Protein AF-A0A0K3BKB0-F1 (afdb_monomer)

Sequence (177 aa):
MYHEEGRQPWVYYGPMVRAIRQALVDPAPRDVLQAAVDKVTDPAKRANFAELCEGAMRFIGRSNYTLVPVKAATWLNSEAAFNVAPHLGLRPRTGSGAPLAVVLYMKSPVLRQEAANIPLYMMRQVMPDLLLDGKAAILDVRRGDLRLLSSHRTQKRLEADVAGVVAHWTAIWRAIA

Solvent-accessible surface area (backbone atoms only — not comparable to full-atom values): 10005 Å² total; per-residue (Å²): 138,88,76,57,88,89,61,61,78,80,56,76,55,49,62,56,56,52,23,54,60,49,23,69,76,42,98,55,33,65,61,46,32,46,56,52,27,69,73,41,82,53,66,72,61,24,54,55,39,47,47,34,39,54,8,41,49,54,29,57,79,70,52,61,56,38,82,44,88,53,41,60,35,73,42,74,61,100,86,52,76,44,83,45,67,45,75,40,17,37,31,47,73,67,77,90,58,65,30,32,39,24,34,77,42,78,67,88,72,81,86,48,68,75,70,48,35,42,61,27,50,55,43,50,78,41,22,76,63,26,33,71,78,39,40,36,31,35,30,36,29,54,73,33,43,80,44,63,60,64,86,87,60,54,68,72,56,53,52,50,55,40,50,53,53,50,53,53,51,51,50,54,51,67,74,76,108

pLDDT: mean 91.33, std 12.76, range [30.53, 98.56]

Structure (mmCIF, N/CA/C/O backbone):
data_AF-A0A0K3BKB0-F1
#
_entry.id   AF-A0A0K3BKB0-F1
#
loop_
_atom_site.group_PDB
_atom_site.id
_atom_site.type_symbol
_atom_site.label_atom_id
_atom_site.label_alt_id
_atom_site.label_comp_id
_atom_site.label_asym_id
_atom_site.label_entity_id
_atom_site.label_seq_id
_atom_site.pdbx_PDB_ins_code
_atom_site.Cartn_x
_atom_site.Cartn_y
_atom_site.Cartn_z
_atom_site.occupancy
_atom_site.B_iso_or_equiv
_atom_site.auth_seq_id
_atom_site.auth_comp_id
_atom_site.auth_asym_id
_atom_site.auth_atom_id
_atom_site.pdbx_PDB_model_num
ATOM 1 N N . MET A 1 1 ? 19.335 -0.270 14.722 1.00 43.06 1 MET A N 1
ATOM 2 C CA . MET A 1 1 ? 17.908 -0.627 14.527 1.00 43.06 1 MET A CA 1
ATOM 3 C C . MET A 1 1 ? 17.694 -1.815 13.570 1.00 43.06 1 MET A C 1
ATOM 5 O O . MET A 1 1 ? 16.684 -2.481 13.723 1.00 43.06 1 MET A O 1
ATOM 9 N N . TYR A 1 2 ? 18.612 -2.124 12.633 1.00 41.19 2 TYR A N 1
ATOM 10 C CA . TYR A 1 2 ? 18.526 -3.301 11.734 1.00 41.19 2 TYR A CA 1
ATOM 11 C C . TYR A 1 2 ? 19.466 -4.472 12.097 1.00 41.19 2 TYR A C 1
ATOM 13 O O . TYR A 1 2 ? 19.593 -5.406 11.317 1.00 41.19 2 TYR A O 1
ATOM 21 N N . HIS A 1 3 ? 20.129 -4.425 13.256 1.00 36.94 3 HIS A N 1
ATOM 22 C CA . HIS A 1 3 ? 21.211 -5.356 13.614 1.00 36.94 3 HIS A CA 1
ATOM 23 C C . HIS A 1 3 ? 20.903 -6.228 14.843 1.00 36.94 3 HIS A C 1
ATOM 25 O O . HIS A 1 3 ? 21.824 -6.748 15.455 1.00 36.94 3 HIS A O 1
ATOM 31 N N . GLU A 1 4 ? 19.634 -6.390 15.232 1.00 42.28 4 GLU A N 1
ATOM 32 C CA . GLU A 1 4 ? 19.292 -7.406 16.238 1.00 42.28 4 GLU A CA 1
ATOM 33 C C . GLU A 1 4 ? 19.282 -8.788 15.571 1.00 42.28 4 GLU A C 1
ATOM 35 O O . GLU A 1 4 ? 18.41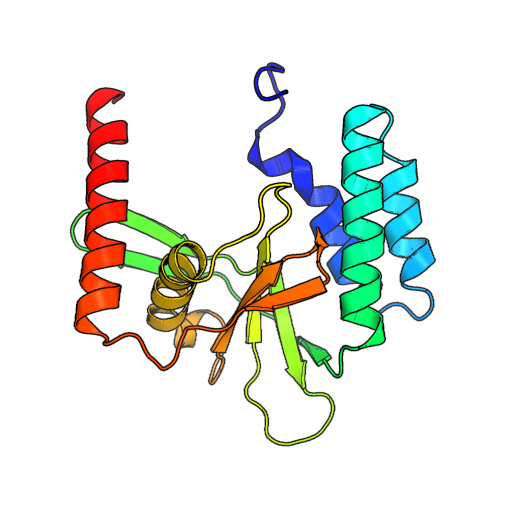7 -9.072 14.734 1.00 42.28 4 GLU A O 1
ATOM 40 N N . GLU A 1 5 ? 20.252 -9.633 15.930 1.00 30.53 5 GLU A N 1
ATOM 41 C CA . GLU A 1 5 ? 20.299 -11.044 15.539 1.00 30.53 5 GLU A CA 1
ATOM 42 C C . GLU A 1 5 ? 18.956 -11.724 15.856 1.00 30.53 5 GLU A C 1
ATOM 44 O O . GLU A 1 5 ? 18.453 -11.679 16.976 1.00 30.53 5 GLU A O 1
ATOM 49 N N . GLY A 1 6 ? 18.332 -12.312 14.833 1.00 43.72 6 GLY A N 1
ATOM 50 C CA . GLY A 1 6 ? 17.068 -13.049 14.947 1.00 43.72 6 GLY A CA 1
ATOM 51 C C . GLY A 1 6 ? 15.801 -12.279 14.555 1.00 43.72 6 GLY A C 1
ATOM 52 O O . GLY A 1 6 ? 14.764 -12.906 14.324 1.00 43.72 6 GLY A O 1
ATOM 53 N N . ARG A 1 7 ? 15.844 -10.948 14.388 1.00 48.12 7 ARG A N 1
ATOM 54 C CA . ARG A 1 7 ? 14.685 -10.180 13.901 1.00 48.12 7 ARG A CA 1
ATOM 55 C C . ARG A 1 7 ? 14.809 -9.900 12.412 1.00 48.12 7 ARG A C 1
ATOM 57 O O . ARG A 1 7 ? 15.464 -8.957 11.984 1.00 48.12 7 ARG A O 1
ATOM 64 N N . GLN A 1 8 ? 14.124 -10.711 11.612 1.00 46.84 8 GLN A N 1
ATOM 65 C CA . GLN A 1 8 ? 14.042 -10.494 10.173 1.00 46.84 8 GLN A CA 1
ATOM 66 C C . GLN A 1 8 ? 13.513 -9.069 9.876 1.00 46.84 8 GLN A C 1
ATOM 68 O O . GLN A 1 8 ? 12.408 -8.733 10.319 1.00 46.84 8 GLN A O 1
ATOM 73 N N . PRO A 1 9 ? 14.262 -8.208 9.150 1.00 46.38 9 PRO A N 1
ATOM 74 C CA . PRO A 1 9 ? 13.924 -6.790 8.959 1.00 46.38 9 PRO A CA 1
ATOM 75 C C . PRO A 1 9 ? 12.512 -6.534 8.409 1.00 46.38 9 PRO A C 1
ATOM 77 O O . PRO A 1 9 ? 11.893 -5.513 8.711 1.00 46.38 9 PRO A O 1
ATOM 80 N N . TRP A 1 10 ? 11.966 -7.483 7.643 1.00 53.78 10 TRP A N 1
ATOM 81 C CA . TRP A 1 10 ? 10.615 -7.418 7.083 1.00 53.78 10 TRP A CA 1
ATOM 82 C C . TRP A 1 10 ? 9.493 -7.606 8.116 1.00 53.78 10 TRP A C 1
ATOM 84 O O . TRP A 1 10 ? 8.351 -7.230 7.860 1.00 53.78 10 TRP A O 1
ATOM 94 N N . VAL A 1 11 ? 9.794 -8.113 9.315 1.00 66.25 11 VAL A N 1
ATOM 95 C CA . VAL A 1 11 ? 8.813 -8.316 10.397 1.00 66.25 11 VAL A CA 1
ATOM 96 C C . VAL A 1 11 ? 8.502 -7.011 11.136 1.00 66.25 11 VAL A C 1
ATOM 98 O O . VAL A 1 11 ? 7.471 -6.916 11.808 1.00 66.25 11 VAL A O 1
ATOM 101 N N . TYR A 1 12 ? 9.343 -5.975 10.996 1.00 80.94 12 TYR A N 1
ATOM 102 C CA . TYR A 1 12 ? 9.246 -4.741 11.784 1.00 80.94 12 TYR A CA 1
ATOM 103 C C . TYR A 1 12 ? 7.840 -4.124 11.758 1.00 80.94 12 TYR A C 1
ATOM 105 O O . TYR A 1 12 ? 7.299 -3.803 12.822 1.00 80.94 12 TYR A O 1
ATOM 113 N N . TYR A 1 13 ? 7.241 -4.025 10.565 1.00 89.31 13 TYR A N 1
ATOM 114 C CA . TYR A 1 13 ? 5.932 -3.406 10.346 1.00 89.31 13 TYR A CA 1
ATOM 115 C C . TYR A 1 13 ? 4.754 -4.390 10.316 1.00 89.31 13 TYR A C 1
ATOM 117 O O . TYR A 1 13 ? 3.606 -3.951 10.285 1.00 89.31 13 TYR A O 1
ATOM 125 N N . GLY A 1 14 ? 4.997 -5.704 10.364 1.00 92.00 14 GLY A N 1
ATOM 126 C CA . GLY A 1 14 ? 3.945 -6.725 10.260 1.00 92.00 14 GLY A CA 1
ATOM 127 C C . GLY A 1 14 ? 2.754 -6.515 11.214 1.00 92.00 14 GLY A C 1
ATOM 128 O O . GLY A 1 14 ? 1.609 -6.607 10.766 1.00 92.00 14 GLY A O 1
ATOM 129 N N . PRO A 1 15 ? 2.970 -6.179 12.503 1.00 93.81 15 PRO A N 1
ATOM 130 C CA . PRO A 1 15 ? 1.874 -5.863 13.418 1.00 93.81 15 PRO A CA 1
ATOM 131 C C . PRO A 1 15 ? 1.034 -4.650 12.989 1.00 93.81 15 PRO A C 1
ATOM 133 O O . PRO A 1 15 ? -0.189 -4.718 13.059 1.00 93.81 15 PRO A O 1
ATOM 136 N N . MET A 1 16 ? 1.663 -3.580 12.490 1.00 95.88 16 MET A N 1
ATOM 137 C CA . MET A 1 16 ? 0.952 -2.382 12.026 1.00 95.88 16 MET A CA 1
ATOM 138 C C . MET A 1 16 ? 0.168 -2.650 10.734 1.00 95.88 16 MET A C 1
ATOM 140 O O . MET A 1 16 ? -0.971 -2.216 10.610 1.00 95.88 16 MET A O 1
ATOM 144 N N . VAL A 1 17 ? 0.716 -3.442 9.803 1.00 96.50 17 VAL A N 1
ATOM 145 C CA . VAL A 1 17 ? -0.018 -3.892 8.603 1.00 96.50 17 VAL A CA 1
ATOM 146 C C . VAL A 1 17 ? -1.316 -4.603 8.993 1.00 96.50 17 VAL A C 1
ATOM 148 O O . VAL A 1 17 ? -2.375 -4.309 8.437 1.00 96.50 17 VAL A O 1
ATOM 151 N N . ARG A 1 18 ? -1.249 -5.531 9.957 1.00 96.75 18 ARG A N 1
ATOM 152 C CA . ARG A 1 18 ? -2.433 -6.250 10.452 1.00 96.75 18 ARG A CA 1
ATOM 153 C C . ARG A 1 18 ? -3.427 -5.310 11.129 1.00 96.75 18 ARG A C 1
ATOM 155 O O . ARG A 1 18 ? -4.620 -5.427 10.870 1.00 96.75 18 ARG A O 1
ATOM 162 N N . ALA A 1 19 ? -2.940 -4.371 11.937 1.00 97.88 19 ALA A N 1
ATOM 163 C CA . ALA A 1 19 ? -3.781 -3.388 12.612 1.00 97.88 19 ALA A CA 1
ATOM 164 C C . ALA A 1 19 ? -4.531 -2.492 11.615 1.00 97.88 19 ALA A C 1
ATOM 166 O O . ALA A 1 19 ? -5.735 -2.324 11.746 1.00 97.88 19 ALA A O 1
ATOM 167 N N . ILE A 1 20 ? -3.861 -2.001 10.568 1.00 98.19 20 ILE A N 1
ATOM 168 C CA . ILE A 1 20 ? -4.493 -1.196 9.508 1.00 98.19 20 ILE A CA 1
ATOM 169 C C . ILE A 1 20 ? -5.561 -2.002 8.762 1.00 98.19 20 ILE A C 1
ATOM 171 O O . ILE A 1 20 ? -6.643 -1.484 8.491 1.00 98.19 20 ILE A O 1
ATOM 175 N N . ARG A 1 21 ? -5.288 -3.277 8.451 1.00 97.88 21 ARG A N 1
ATOM 176 C CA . ARG A 1 21 ? -6.280 -4.167 7.826 1.00 97.88 21 ARG A CA 1
ATOM 177 C C . ARG A 1 21 ? -7.519 -4.339 8.698 1.00 97.88 21 ARG A C 1
ATOM 179 O O . ARG A 1 21 ? -8.621 -4.221 8.182 1.00 97.88 21 ARG A O 1
ATOM 186 N N . GLN A 1 22 ? -7.338 -4.593 9.991 1.00 97.81 22 GLN A N 1
ATOM 187 C CA . GLN A 1 22 ? -8.457 -4.729 10.920 1.00 97.81 22 GLN A CA 1
ATOM 188 C C . GLN A 1 22 ? -9.219 -3.405 11.062 1.00 97.81 22 GLN A C 1
ATOM 190 O O . GLN A 1 22 ? -10.434 -3.383 10.924 1.00 97.81 22 GLN A O 1
ATOM 195 N N . ALA A 1 23 ? -8.512 -2.288 11.245 1.00 97.69 23 ALA A N 1
ATOM 196 C CA . ALA A 1 23 ? -9.120 -0.976 11.440 1.00 97.69 23 ALA A CA 1
ATOM 197 C C . ALA A 1 23 ? -10.012 -0.549 10.261 1.00 97.69 23 ALA A C 1
ATOM 199 O O . ALA A 1 23 ? -11.028 0.099 10.463 1.00 97.69 23 ALA A O 1
ATOM 200 N N . LEU A 1 24 ? -9.694 -0.945 9.024 1.00 96.69 24 LEU A N 1
ATOM 201 C CA . LEU A 1 24 ? -10.515 -0.617 7.847 1.00 96.69 24 LEU A CA 1
ATOM 202 C C . LEU A 1 24 ? -11.926 -1.232 7.850 1.00 96.69 24 LEU A C 1
ATOM 204 O O . LEU A 1 24 ? -12.770 -0.801 7.058 1.00 96.69 24 LEU A O 1
ATOM 208 N N . VAL A 1 25 ? -12.176 -2.242 8.684 1.00 95.75 25 VAL A N 1
ATOM 209 C CA . VAL A 1 25 ? -13.476 -2.930 8.796 1.00 95.75 25 VAL A CA 1
ATOM 210 C C . VAL A 1 25 ? -14.074 -2.853 10.199 1.00 95.75 25 VAL A C 1
ATOM 212 O O . VAL A 1 25 ? -15.174 -3.352 10.414 1.00 95.75 25 VAL A O 1
ATOM 215 N N . ASP A 1 26 ? -13.370 -2.230 11.140 1.00 96.88 26 ASP A N 1
ATOM 216 C CA . ASP A 1 26 ? -13.779 -2.131 12.536 1.00 96.88 26 ASP A CA 1
ATOM 217 C C . ASP A 1 26 ? -14.605 -0.852 12.779 1.00 96.88 26 ASP A C 1
ATOM 219 O O . ASP A 1 26 ? -14.254 0.200 12.235 1.00 96.88 26 ASP A O 1
ATOM 223 N N . PRO A 1 27 ? -15.686 -0.891 13.584 1.00 95.81 27 PRO A N 1
ATOM 224 C CA . PRO A 1 27 ? -16.427 0.314 13.964 1.00 95.81 27 PRO A CA 1
ATOM 225 C C . PRO A 1 27 ? -15.612 1.283 14.839 1.00 95.81 27 PRO A C 1
ATOM 227 O O . PRO A 1 27 ? -15.923 2.474 14.862 1.00 95.81 27 PRO A O 1
ATOM 230 N N . ALA A 1 28 ? -14.565 0.807 15.524 1.00 97.38 28 ALA A N 1
ATOM 231 C CA . ALA A 1 28 ? -13.675 1.599 16.371 1.00 97.38 28 ALA A CA 1
ATOM 232 C C . ALA A 1 28 ? -12.214 1.527 15.864 1.00 97.38 28 ALA A C 1
ATOM 234 O O . ALA A 1 28 ? -11.319 1.019 16.547 1.00 97.38 28 ALA A O 1
ATOM 235 N N . PRO A 1 29 ? -11.915 2.066 14.662 1.00 97.62 29 PRO A N 1
ATOM 236 C CA . PRO A 1 29 ? -10.612 1.899 14.005 1.00 97.62 29 PRO A CA 1
ATOM 237 C C . PRO A 1 29 ? -9.433 2.435 14.825 1.00 97.62 29 PRO A C 1
ATOM 239 O O . PRO A 1 29 ? -8.329 1.891 14.760 1.00 97.62 29 PRO A O 1
ATOM 242 N N . ARG A 1 30 ? -9.661 3.500 15.604 1.00 98.12 30 ARG A N 1
ATOM 243 C CA . ARG A 1 30 ? -8.632 4.110 16.452 1.00 98.12 30 ARG A CA 1
ATOM 244 C C . ARG A 1 30 ? -8.182 3.155 17.555 1.00 98.12 30 ARG A C 1
ATOM 246 O O . ARG A 1 30 ? -6.980 3.036 17.767 1.00 98.12 30 ARG A O 1
ATOM 253 N N . ASP A 1 31 ? -9.106 2.437 18.183 1.00 98.38 31 ASP A N 1
ATOM 254 C CA . ASP A 1 31 ? -8.801 1.517 19.284 1.00 98.38 31 ASP A CA 1
ATOM 255 C C . ASP A 1 31 ? -7.980 0.324 18.787 1.00 98.38 31 ASP A C 1
ATOM 257 O O . ASP A 1 31 ? -6.991 -0.069 19.408 1.00 98.38 31 ASP A O 1
ATOM 261 N N . VAL A 1 32 ? -8.313 -0.193 17.599 1.00 98.44 32 VAL A N 1
ATOM 262 C CA . VAL A 1 32 ? -7.545 -1.252 16.926 1.00 98.44 32 VAL A CA 1
ATOM 263 C C . VAL A 1 32 ? -6.100 -0.822 16.665 1.00 98.44 32 VAL A C 1
ATOM 265 O O . VAL A 1 32 ? -5.161 -1.581 16.931 1.00 98.44 32 VAL A O 1
ATOM 268 N N . LEU A 1 33 ? -5.906 0.383 16.122 1.00 98.25 33 LEU A N 1
ATOM 269 C CA . LEU A 1 33 ? -4.57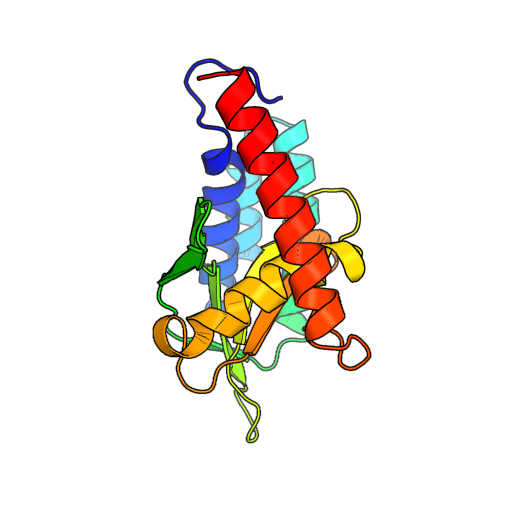2 0.906 15.828 1.00 98.25 33 LEU A CA 1
ATOM 270 C C . LEU A 1 33 ? -3.797 1.200 17.116 1.00 98.25 33 LEU A C 1
ATOM 272 O O . LEU A 1 33 ? -2.625 0.829 17.211 1.00 98.25 33 LEU A O 1
ATOM 276 N N . GLN A 1 34 ? -4.446 1.793 18.120 1.00 98.12 34 GLN A N 1
ATOM 277 C CA . GLN A 1 34 ? -3.832 2.105 19.409 1.00 98.12 34 GLN A CA 1
ATOM 278 C C . GLN A 1 34 ? -3.382 0.835 20.138 1.00 98.12 34 GLN A C 1
ATOM 280 O O . GLN A 1 34 ? -2.239 0.760 20.584 1.00 98.12 34 GLN A O 1
ATOM 285 N N . ALA A 1 35 ? -4.188 -0.228 20.122 1.00 97.69 35 ALA A N 1
ATOM 286 C CA . ALA A 1 35 ? -3.802 -1.519 20.688 1.00 97.69 35 ALA A CA 1
ATOM 287 C C . ALA A 1 35 ? -2.532 -2.106 20.038 1.00 97.69 35 ALA A C 1
ATOM 289 O O . ALA A 1 35 ? -1.791 -2.861 20.674 1.00 97.69 35 ALA A O 1
ATOM 290 N N . ALA A 1 36 ? -2.249 -1.783 18.771 1.00 96.31 36 ALA A N 1
ATOM 291 C CA . ALA A 1 36 ? -1.001 -2.174 18.119 1.00 96.31 36 ALA A CA 1
ATOM 292 C C . ALA A 1 36 ? 0.198 -1.323 18.566 1.00 96.31 36 ALA A C 1
ATOM 294 O O . ALA A 1 36 ? 1.312 -1.846 18.608 1.00 96.31 36 ALA A O 1
ATOM 295 N N . VAL A 1 37 ? -0.017 -0.048 18.908 1.00 97.00 37 VAL A N 1
ATOM 296 C CA . VAL A 1 37 ? 0.994 0.850 19.494 1.00 97.00 37 VAL A CA 1
ATOM 297 C C . VAL A 1 37 ? 1.342 0.404 20.917 1.00 97.00 37 VAL A C 1
ATOM 299 O O . VAL A 1 37 ? 2.520 0.274 21.252 1.00 97.00 37 VAL A O 1
ATOM 302 N N . ASP A 1 38 ? 0.334 0.099 21.733 1.00 96.69 38 ASP A N 1
ATOM 303 C CA . ASP A 1 38 ? 0.503 -0.215 23.158 1.00 96.69 38 ASP A CA 1
ATOM 304 C C . ASP A 1 38 ? 1.313 -1.502 23.377 1.00 96.69 38 ASP A C 1
ATOM 306 O O . ASP A 1 38 ? 2.146 -1.579 24.283 1.00 96.69 38 ASP A O 1
ATOM 310 N N . LYS A 1 39 ? 1.158 -2.478 22.471 1.00 94.62 39 LYS A N 1
ATOM 311 C CA . LYS A 1 39 ? 1.922 -3.740 22.446 1.00 94.62 39 LYS A CA 1
ATOM 312 C C . LYS A 1 39 ? 3.415 -3.567 22.148 1.00 94.62 39 LYS A C 1
ATOM 314 O O . LYS A 1 39 ? 4.179 -4.518 22.312 1.00 94.62 39 LYS A O 1
ATOM 319 N N . VAL A 1 40 ? 3.853 -2.402 21.669 1.00 93.44 40 VAL A N 1
ATOM 320 C CA . VAL A 1 40 ? 5.269 -2.138 21.392 1.00 93.44 40 VAL A CA 1
ATOM 321 C C . VAL A 1 40 ? 5.952 -1.661 22.666 1.00 93.44 40 VAL A C 1
ATOM 323 O O . VAL A 1 40 ? 5.623 -0.594 23.160 1.00 93.44 40 VAL A O 1
ATOM 326 N N . THR A 1 41 ? 6.926 -2.413 23.176 1.00 92.19 41 THR A N 1
ATOM 327 C CA . THR A 1 41 ? 7.676 -2.053 24.392 1.00 92.19 41 THR A CA 1
ATOM 328 C C . THR A 1 41 ? 8.822 -1.074 24.133 1.00 92.19 41 THR A C 1
ATOM 330 O O . THR A 1 41 ? 9.087 -0.216 24.969 1.00 92.19 41 THR A O 1
ATOM 333 N N . ASP A 1 42 ? 9.476 -1.170 22.972 1.00 91.88 42 ASP A N 1
ATOM 334 C CA . ASP A 1 42 ? 10.554 -0.264 22.563 1.00 91.88 42 ASP A CA 1
ATOM 335 C C . ASP A 1 42 ? 10.013 1.169 22.348 1.00 91.88 42 ASP A C 1
ATOM 337 O O . ASP A 1 42 ? 9.139 1.362 21.492 1.00 91.88 42 ASP A O 1
ATOM 341 N N . PRO A 1 43 ? 10.523 2.188 23.070 1.00 92.25 43 PRO A N 1
ATOM 342 C CA . PRO A 1 43 ? 10.014 3.557 22.976 1.00 92.25 43 PRO A CA 1
ATOM 343 C C . PRO A 1 43 ? 10.143 4.185 21.582 1.00 92.25 43 PRO A C 1
ATOM 345 O O . PRO A 1 43 ? 9.216 4.849 21.114 1.00 92.25 43 PRO A O 1
ATOM 348 N N . ALA A 1 44 ? 11.260 3.956 20.887 1.00 89.94 44 ALA A N 1
ATOM 349 C CA . ALA A 1 44 ? 11.498 4.521 19.562 1.00 89.94 44 ALA A CA 1
ATOM 350 C C . ALA A 1 44 ? 10.565 3.889 18.520 1.00 89.94 44 ALA A C 1
ATOM 352 O O . ALA A 1 44 ? 9.988 4.577 17.673 1.00 89.94 44 ALA A O 1
ATOM 353 N N . LYS A 1 45 ? 10.358 2.573 18.585 1.00 90.81 45 LYS A N 1
ATOM 354 C CA . LYS A 1 45 ? 9.397 1.864 17.738 1.00 90.81 45 LYS A CA 1
ATOM 355 C C . LYS A 1 45 ? 7.961 2.266 18.067 1.00 90.81 45 LYS A C 1
ATOM 357 O O . LYS A 1 45 ? 7.166 2.427 17.141 1.00 90.81 45 LYS A O 1
ATOM 362 N N . ARG A 1 46 ? 7.632 2.466 19.346 1.00 94.94 46 ARG A N 1
ATOM 363 C CA . ARG A 1 46 ? 6.306 2.920 19.782 1.00 94.94 46 ARG A CA 1
ATOM 364 C C . ARG A 1 46 ? 5.986 4.297 19.203 1.00 94.94 46 ARG A C 1
ATOM 366 O O . ARG A 1 46 ? 4.924 4.454 18.610 1.00 94.94 46 ARG A O 1
ATOM 373 N N . ALA A 1 47 ? 6.922 5.247 19.274 1.00 94.56 47 ALA A N 1
ATOM 374 C CA . ALA A 1 47 ? 6.768 6.567 18.654 1.00 94.56 47 ALA A CA 1
ATOM 375 C C . ALA A 1 47 ? 6.520 6.464 17.136 1.00 94.56 47 ALA A C 1
ATOM 377 O O . ALA A 1 47 ? 5.591 7.070 16.606 1.00 94.56 47 ALA A O 1
ATOM 378 N N . ASN A 1 48 ? 7.275 5.603 16.443 1.00 94.44 48 ASN A N 1
ATOM 379 C CA . ASN A 1 48 ? 7.051 5.334 15.021 1.00 94.44 48 ASN A CA 1
ATOM 380 C C . ASN A 1 48 ? 5.657 4.754 14.730 1.00 94.44 48 ASN A C 1
ATOM 382 O O . ASN A 1 48 ? 5.033 5.115 13.735 1.00 94.44 48 ASN A O 1
ATOM 386 N N . PHE A 1 49 ? 5.167 3.844 15.572 1.00 96.62 49 PHE A N 1
ATOM 387 C CA . PHE A 1 49 ? 3.838 3.252 15.429 1.00 96.62 49 PHE A CA 1
ATOM 388 C C . PHE A 1 49 ? 2.722 4.263 15.717 1.00 96.62 49 PHE A C 1
ATOM 390 O O . PHE A 1 49 ? 1.707 4.238 15.025 1.00 96.62 49 PHE A O 1
ATOM 397 N N . ALA A 1 50 ? 2.917 5.178 16.668 1.00 97.44 50 ALA A N 1
ATOM 398 C CA . ALA A 1 50 ? 1.971 6.255 16.953 1.00 97.44 50 ALA A CA 1
ATOM 399 C C . ALA A 1 50 ? 1.808 7.205 15.752 1.00 97.44 50 ALA A C 1
ATOM 401 O O . ALA A 1 50 ? 0.686 7.516 15.358 1.00 97.44 50 ALA A O 1
ATOM 402 N N . GLU A 1 51 ? 2.902 7.588 15.085 1.00 97.69 51 GLU A N 1
ATOM 403 C CA . GLU A 1 51 ? 2.820 8.387 13.851 1.00 97.69 51 GLU A CA 1
ATOM 404 C C . GLU A 1 51 ? 2.064 7.665 12.725 1.00 97.69 51 GLU A C 1
ATOM 406 O O . GLU A 1 51 ? 1.297 8.279 11.978 1.00 97.69 51 GLU A O 1
ATOM 411 N N . LEU A 1 52 ? 2.276 6.351 12.595 1.00 98.00 52 LEU A N 1
ATOM 412 C CA . LEU A 1 52 ? 1.556 5.523 11.626 1.00 98.00 52 LEU A CA 1
ATOM 413 C C . LEU A 1 52 ? 0.067 5.420 11.962 1.00 98.00 52 LEU A C 1
ATOM 415 O O . LEU A 1 52 ? -0.744 5.450 11.041 1.00 98.00 52 LEU A O 1
ATOM 419 N N . CYS A 1 53 ? -0.290 5.341 13.247 1.00 98.12 53 CYS A N 1
ATOM 420 C CA . CYS A 1 53 ? -1.675 5.359 13.714 1.00 98.12 53 CYS A CA 1
ATOM 421 C C . CYS A 1 53 ? -2.387 6.642 13.261 1.00 98.12 53 CYS A C 1
ATOM 423 O O . CYS A 1 53 ? -3.409 6.568 12.579 1.00 98.12 53 CYS A O 1
ATOM 425 N N . GLU A 1 54 ? -1.809 7.815 13.535 1.00 98.31 54 GLU A N 1
ATOM 426 C CA . GLU A 1 54 ? -2.424 9.093 13.150 1.00 98.31 54 GLU A CA 1
ATOM 427 C C . GLU A 1 54 ? -2.564 9.243 11.632 1.00 98.31 54 GLU A C 1
ATOM 429 O O . GLU A 1 54 ? -3.599 9.682 11.122 1.00 98.31 54 GLU A O 1
ATOM 434 N N . GLY A 1 55 ? -1.540 8.843 10.880 1.00 98.25 55 GLY A N 1
ATOM 435 C CA . GLY A 1 55 ? -1.601 8.863 9.425 1.00 98.25 55 GLY A CA 1
ATOM 436 C C . GLY A 1 55 ? -2.626 7.877 8.842 1.00 98.25 55 GLY A C 1
ATOM 437 O O . GLY A 1 55 ? -3.386 8.240 7.939 1.00 98.25 55 GLY A O 1
ATOM 438 N N . ALA A 1 56 ? -2.723 6.666 9.399 1.00 98.31 56 ALA A N 1
ATOM 439 C CA . ALA A 1 56 ? -3.740 5.688 9.021 1.00 98.31 56 ALA A CA 1
ATOM 440 C C . ALA A 1 56 ? -5.153 6.199 9.336 1.00 98.31 56 ALA A C 1
ATOM 442 O O . ALA A 1 56 ? -6.030 6.110 8.479 1.00 98.31 56 ALA A O 1
ATOM 443 N N . MET A 1 57 ? -5.366 6.813 10.504 1.00 98.38 57 MET A N 1
ATOM 444 C CA . MET A 1 57 ? -6.646 7.425 10.875 1.00 98.38 57 MET A CA 1
ATOM 445 C C . MET A 1 57 ? -7.046 8.554 9.923 1.00 98.38 57 MET A C 1
ATOM 447 O O . MET A 1 57 ? -8.208 8.629 9.522 1.00 98.38 57 MET A O 1
ATOM 451 N N . ARG A 1 58 ? -6.093 9.389 9.482 1.00 98.19 58 ARG A N 1
ATOM 452 C CA . ARG A 1 58 ? -6.349 10.402 8.442 1.00 98.19 58 ARG A CA 1
ATOM 453 C C . ARG A 1 58 ? -6.812 9.790 7.125 1.00 98.19 58 ARG A C 1
ATOM 455 O O . ARG A 1 58 ? -7.631 10.396 6.436 1.00 98.19 58 ARG A O 1
ATOM 462 N N . PHE A 1 59 ? -6.253 8.649 6.729 1.00 97.88 59 PHE A N 1
ATOM 463 C CA . PHE A 1 59 ? -6.701 7.941 5.533 1.00 97.88 59 PHE A CA 1
ATOM 464 C C . PHE A 1 59 ? -8.097 7.348 5.743 1.00 97.88 59 PHE A C 1
ATOM 466 O O . PHE A 1 59 ? -8.991 7.634 4.954 1.00 97.88 59 PHE A O 1
ATOM 473 N N . ILE A 1 60 ? -8.303 6.591 6.826 1.00 97.00 60 ILE A N 1
ATOM 474 C CA . ILE A 1 60 ? -9.571 5.916 7.139 1.00 97.00 60 ILE A CA 1
ATOM 475 C C . ILE A 1 60 ? -10.723 6.923 7.218 1.00 97.00 60 ILE A C 1
ATOM 477 O O . ILE A 1 60 ? -11.730 6.730 6.546 1.00 97.00 60 ILE A O 1
ATOM 481 N N . GLY A 1 61 ? -10.553 8.032 7.944 1.00 95.94 61 GLY A N 1
ATOM 482 C CA . GLY A 1 61 ? -11.604 9.040 8.123 1.00 95.94 61 GLY A CA 1
ATOM 483 C C . GLY A 1 61 ? -12.024 9.772 6.842 1.00 95.94 61 GLY A C 1
ATOM 484 O O . GLY A 1 61 ? -13.091 10.374 6.807 1.00 95.94 61 GLY A O 1
ATOM 485 N N . ARG A 1 62 ? -11.209 9.717 5.780 1.00 94.56 62 ARG A N 1
ATOM 486 C CA . ARG A 1 62 ? -11.514 10.298 4.458 1.00 94.56 62 ARG A CA 1
ATOM 487 C C . ARG A 1 62 ? -11.799 9.235 3.394 1.00 94.56 62 ARG A C 1
ATOM 489 O O . ARG A 1 62 ? -12.099 9.569 2.250 1.00 94.56 62 ARG A O 1
ATOM 496 N N . SER A 1 63 ? -11.643 7.960 3.736 1.00 91.38 63 SER A N 1
ATOM 497 C CA . SER A 1 63 ? -11.699 6.854 2.790 1.00 91.38 63 SER A CA 1
ATOM 498 C C . SER A 1 63 ? -13.143 6.475 2.492 1.00 91.38 63 SER A C 1
ATOM 500 O O . SER A 1 63 ? -13.917 6.163 3.391 1.00 91.38 63 SER A O 1
ATOM 502 N N . ASN A 1 64 ? -13.479 6.403 1.206 1.00 91.81 64 ASN A N 1
ATOM 503 C CA . ASN A 1 64 ? -14.728 5.811 0.732 1.00 91.81 64 ASN A CA 1
ATOM 504 C C . ASN A 1 64 ? -14.515 4.374 0.225 1.00 91.81 64 ASN A C 1
ATOM 506 O O . ASN A 1 64 ? -15.192 3.932 -0.697 1.00 91.81 64 ASN A O 1
ATOM 510 N N . TYR A 1 65 ? -13.533 3.647 0.763 1.00 95.31 65 TYR A N 1
ATOM 511 C CA . TYR A 1 65 ? -13.194 2.300 0.302 1.00 95.31 65 TYR A CA 1
ATOM 512 C C . TYR A 1 65 ? -13.656 1.209 1.280 1.00 95.31 65 TYR A C 1
ATOM 514 O O . TYR A 1 65 ? -13.747 1.427 2.492 1.00 95.31 65 TYR A O 1
ATOM 522 N N . THR A 1 66 ? -13.921 0.018 0.749 1.00 95.19 66 THR A N 1
ATOM 523 C CA . THR A 1 66 ? -14.035 -1.253 1.479 1.00 95.19 66 THR A CA 1
ATOM 524 C C . THR A 1 66 ? -12.867 -2.160 1.143 1.00 95.19 66 THR A C 1
ATOM 526 O O . THR A 1 66 ? -12.312 -2.100 0.044 1.00 95.19 66 THR A O 1
ATOM 529 N N . LEU A 1 67 ? -12.501 -3.024 2.090 1.00 97.12 67 LEU A N 1
ATOM 530 C CA . LEU A 1 67 ? -11.533 -4.076 1.821 1.00 97.12 67 LEU A CA 1
ATOM 531 C C . LEU A 1 67 ? -12.114 -5.116 0.862 1.00 97.12 67 LEU A C 1
ATOM 533 O O . LEU A 1 67 ? -13.248 -5.564 1.016 1.00 97.12 67 LEU A O 1
ATOM 537 N N . VAL A 1 68 ? -11.291 -5.530 -0.095 1.00 97.00 68 VAL A N 1
ATOM 538 C CA . VAL A 1 68 ? -11.519 -6.688 -0.961 1.00 97.00 68 VAL A CA 1
ATOM 539 C C . VAL A 1 68 ? -10.274 -7.579 -0.955 1.00 97.00 68 VAL A C 1
ATOM 541 O O . VAL A 1 68 ? -9.174 -7.091 -0.667 1.00 97.00 68 VAL A O 1
ATOM 544 N N . PRO A 1 69 ? -10.406 -8.881 -1.259 1.00 96.94 69 PRO A N 1
ATOM 545 C CA . PRO A 1 69 ? -9.247 -9.745 -1.433 1.00 96.94 69 PRO A CA 1
ATOM 546 C C . PRO A 1 69 ? -8.307 -9.204 -2.519 1.00 96.94 69 PRO A C 1
ATOM 548 O O . PRO A 1 69 ? -8.756 -8.758 -3.572 1.00 96.94 69 PRO A O 1
ATOM 551 N N . VAL A 1 70 ? -7.004 -9.272 -2.260 1.00 97.75 70 VAL A N 1
ATOM 552 C CA . VAL A 1 70 ? -5.940 -8.991 -3.230 1.00 97.75 70 VAL A CA 1
ATOM 553 C C . VAL A 1 70 ? -4.953 -10.148 -3.190 1.00 97.75 70 VAL A C 1
ATOM 555 O O . VAL A 1 70 ? -4.663 -10.677 -2.112 1.00 97.75 70 VAL A O 1
ATOM 558 N N . LYS A 1 71 ? -4.486 -10.576 -4.358 1.00 98.19 71 LYS A N 1
ATOM 559 C CA . LYS A 1 71 ? -3.513 -11.661 -4.493 1.00 98.19 71 LYS A CA 1
ATOM 560 C C . LYS A 1 71 ? -2.086 -11.110 -4.469 1.00 98.19 71 LYS A C 1
ATOM 562 O O . LYS A 1 71 ? -1.873 -9.899 -4.495 1.00 98.19 71 LYS A O 1
ATOM 567 N N . ALA A 1 72 ? -1.117 -12.015 -4.422 1.00 97.12 72 ALA A N 1
ATOM 568 C CA . ALA A 1 72 ? 0.271 -11.726 -4.759 1.00 97.12 72 ALA A CA 1
ATOM 569 C C . ALA A 1 72 ? 0.575 -12.286 -6.155 1.00 97.12 72 ALA A C 1
ATOM 571 O O . ALA A 1 72 ? -0.075 -13.236 -6.592 1.00 97.12 72 ALA A O 1
ATOM 572 N N . ALA A 1 73 ? 1.558 -11.706 -6.831 1.00 97.62 73 ALA A N 1
ATOM 573 C CA . ALA A 1 73 ? 2.012 -12.131 -8.149 1.00 97.62 73 ALA A CA 1
ATOM 574 C C . ALA A 1 73 ? 3.532 -11.981 -8.247 1.00 97.62 73 ALA A C 1
ATOM 576 O O . ALA A 1 73 ? 4.136 -11.238 -7.476 1.00 97.62 73 ALA A O 1
ATOM 577 N N . THR A 1 74 ? 4.155 -12.648 -9.213 1.00 97.62 74 THR A N 1
ATOM 578 C CA . THR A 1 74 ? 5.585 -12.470 -9.482 1.00 97.62 74 THR A CA 1
ATOM 579 C C . THR A 1 74 ? 5.749 -11.595 -10.711 1.00 97.62 74 THR A C 1
ATOM 581 O O . THR A 1 74 ? 5.294 -11.939 -11.797 1.00 97.62 74 THR A O 1
ATOM 584 N N . TRP A 1 75 ? 6.422 -10.465 -10.536 1.00 96.69 75 TRP A N 1
ATOM 585 C CA . TRP A 1 75 ? 6.908 -9.660 -11.643 1.00 96.69 75 TRP A CA 1
ATOM 586 C C . TRP A 1 75 ? 8.241 -10.224 -12.127 1.00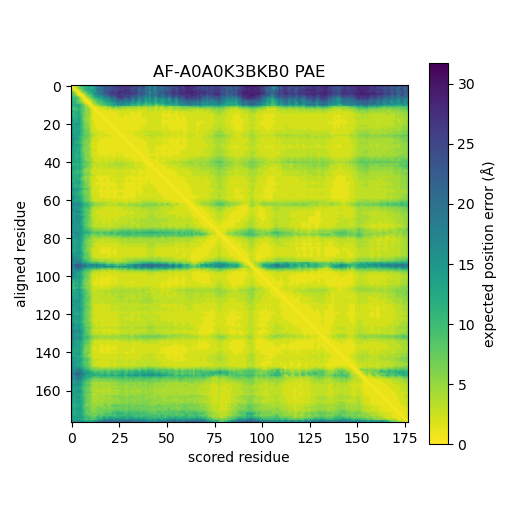 96.69 75 TRP A C 1
ATOM 588 O O . TRP A 1 75 ? 9.131 -10.501 -11.318 1.00 96.69 75 TRP A O 1
ATOM 598 N N . LEU A 1 76 ? 8.377 -10.395 -13.438 1.00 93.81 76 LEU A N 1
ATOM 599 C CA . LEU A 1 76 ? 9.529 -11.030 -14.068 1.00 93.81 76 LEU A CA 1
ATOM 600 C C . LEU A 1 76 ? 10.095 -10.129 -15.162 1.00 93.81 76 LEU A C 1
ATOM 602 O O . LEU A 1 76 ? 9.347 -9.575 -15.968 1.00 93.81 76 LEU A O 1
ATOM 606 N N . ASN A 1 77 ? 11.420 -10.053 -15.233 1.00 88.06 77 ASN A N 1
ATOM 607 C CA . ASN A 1 77 ? 12.130 -9.640 -16.437 1.00 88.06 77 ASN A CA 1
ATOM 608 C C . ASN A 1 77 ? 13.292 -10.608 -16.722 1.00 88.06 77 ASN A C 1
ATOM 610 O O . ASN A 1 77 ? 13.451 -11.620 -16.044 1.00 88.06 77 ASN A O 1
ATOM 614 N N . SER A 1 78 ? 14.105 -10.309 -17.737 1.00 85.75 78 SER A N 1
ATOM 615 C CA . SER A 1 78 ? 15.238 -11.154 -18.138 1.00 85.75 78 SER A CA 1
ATOM 616 C C . SER A 1 78 ? 16.349 -11.274 -17.089 1.00 85.75 78 SER A C 1
ATOM 618 O O . SER A 1 78 ? 17.206 -12.141 -17.223 1.00 85.75 78 SER A O 1
ATOM 620 N N . GLU A 1 79 ? 16.376 -10.406 -16.076 1.00 87.31 79 GLU A N 1
ATOM 621 C CA . GLU A 1 79 ? 17.481 -10.310 -15.115 1.00 87.31 79 GLU A CA 1
ATOM 622 C C . GLU A 1 79 ? 17.083 -10.677 -13.684 1.00 87.31 79 GLU A C 1
ATOM 624 O O . GLU A 1 79 ? 17.948 -11.042 -12.889 1.00 87.31 79 GLU A O 1
ATOM 629 N N . ALA A 1 80 ? 15.802 -10.559 -13.334 1.00 89.56 80 ALA A N 1
ATOM 630 C CA . ALA A 1 80 ? 15.328 -10.699 -11.970 1.00 89.56 80 ALA A CA 1
ATOM 631 C C . ALA A 1 80 ? 13.844 -11.084 -11.889 1.00 89.56 80 ALA A C 1
ATOM 633 O O . ALA A 1 80 ? 13.020 -10.767 -12.751 1.00 89.56 80 ALA A O 1
ATOM 634 N N . ALA A 1 81 ? 13.509 -11.719 -10.769 1.00 92.06 81 ALA A N 1
ATOM 635 C CA . ALA A 1 81 ? 12.149 -12.012 -10.353 1.00 92.06 81 ALA A CA 1
ATOM 636 C C . ALA A 1 81 ? 11.860 -11.306 -9.026 1.00 92.06 81 ALA A C 1
ATOM 638 O O . ALA A 1 81 ? 12.613 -11.455 -8.062 1.00 92.06 81 ALA A O 1
ATOM 639 N N . PHE A 1 82 ? 10.757 -10.561 -8.958 1.00 92.56 82 PHE A N 1
ATOM 640 C CA . PHE A 1 82 ? 10.323 -9.867 -7.748 1.00 92.56 82 PHE A CA 1
ATOM 641 C C . PHE A 1 82 ? 8.908 -10.292 -7.368 1.00 92.56 82 PHE A C 1
ATOM 643 O O . PHE A 1 82 ? 7.982 -10.210 -8.174 1.00 92.56 82 PHE A O 1
ATOM 650 N N . ASN A 1 83 ? 8.721 -10.701 -6.113 1.00 95.00 83 ASN A N 1
ATOM 651 C CA . ASN A 1 83 ? 7.386 -10.926 -5.571 1.00 95.00 83 ASN A CA 1
ATOM 652 C C . ASN A 1 83 ? 6.689 -9.578 -5.337 1.00 95.00 83 ASN A C 1
ATOM 654 O O . ASN A 1 83 ? 7.198 -8.710 -4.623 1.00 95.00 83 ASN A O 1
ATOM 658 N N . VAL A 1 84 ? 5.508 -9.420 -5.920 1.00 96.44 84 VAL A N 1
ATOM 659 C CA . VAL A 1 84 ? 4.626 -8.272 -5.762 1.00 96.44 84 VAL A CA 1
ATOM 660 C C . VAL A 1 84 ? 3.452 -8.697 -4.888 1.00 96.44 84 VAL A C 1
ATOM 662 O O . VAL A 1 84 ? 2.518 -9.354 -5.341 1.00 96.44 84 VAL A O 1
ATOM 665 N N . ALA A 1 85 ? 3.493 -8.290 -3.620 1.00 96.25 85 ALA A N 1
ATOM 666 C CA . ALA A 1 85 ? 2.477 -8.614 -2.623 1.00 96.25 85 ALA A CA 1
ATOM 667 C C . ALA A 1 85 ? 1.857 -7.327 -2.040 1.00 96.25 85 ALA A C 1
ATOM 669 O O . ALA A 1 85 ? 2.351 -6.788 -1.042 1.00 96.25 85 ALA A O 1
ATOM 670 N N . PRO A 1 86 ? 0.791 -6.787 -2.662 1.00 97.81 86 PRO A N 1
ATOM 671 C CA . PRO A 1 86 ? 0.020 -5.691 -2.096 1.00 97.81 86 PRO A CA 1
ATOM 672 C C . PRO A 1 86 ? -0.527 -6.063 -0.715 1.00 97.81 86 PRO A C 1
ATOM 674 O O . PRO A 1 86 ? -0.919 -7.196 -0.447 1.00 97.81 86 PRO A O 1
ATOM 677 N N . HIS A 1 87 ? -0.570 -5.081 0.175 1.00 98.00 87 HIS A N 1
ATOM 678 C CA . HIS A 1 87 ? -1.011 -5.273 1.551 1.00 98.00 87 HIS A CA 1
ATOM 679 C C . HIS A 1 87 ? -2.541 -5.235 1.666 1.00 98.00 87 HIS A C 1
ATOM 681 O O . HIS A 1 87 ? -3.100 -5.931 2.521 1.00 98.00 87 HIS A O 1
ATOM 687 N N . LEU A 1 88 ? -3.200 -4.424 0.825 1.00 98.31 88 LEU A N 1
ATOM 688 C CA . LEU A 1 88 ? -4.649 -4.206 0.811 1.00 98.31 88 LEU A CA 1
ATOM 689 C C . LEU A 1 88 ? -5.202 -4.302 -0.617 1.00 98.31 88 LEU A C 1
ATOM 691 O O . LEU A 1 88 ? -4.578 -3.809 -1.557 1.00 98.31 88 LEU A O 1
ATOM 695 N N . GLY A 1 89 ? -6.400 -4.864 -0.756 1.00 98.19 89 GLY A N 1
ATOM 696 C CA . GLY A 1 89 ? -7.289 -4.595 -1.882 1.00 98.19 89 GLY A CA 1
ATOM 697 C C . GLY A 1 89 ? -8.363 -3.618 -1.419 1.00 98.19 89 GLY A C 1
ATOM 698 O O . GLY A 1 89 ? -8.970 -3.846 -0.375 1.00 98.19 89 GLY A O 1
ATOM 699 N N . LEU A 1 90 ? -8.591 -2.531 -2.152 1.00 97.69 90 LEU A N 1
ATOM 700 C CA . LEU A 1 90 ? -9.587 -1.514 -1.810 1.00 97.69 90 LEU A CA 1
ATOM 701 C C . LEU A 1 90 ? -10.568 -1.309 -2.957 1.00 97.69 90 LEU A C 1
ATOM 703 O O . LEU A 1 90 ? -10.150 -1.042 -4.075 1.00 97.69 90 LEU A O 1
ATOM 707 N N . ARG A 1 91 ? -11.872 -1.368 -2.700 1.00 96.75 91 ARG A N 1
ATOM 708 C CA . ARG A 1 91 ? -12.907 -1.044 -3.691 1.00 96.75 91 ARG A CA 1
ATOM 709 C C . ARG A 1 91 ? -13.698 0.183 -3.237 1.00 96.75 91 ARG A C 1
ATOM 711 O O . ARG A 1 91 ? -14.029 0.249 -2.056 1.00 96.75 91 ARG A O 1
ATOM 718 N N . PRO A 1 92 ? -13.990 1.159 -4.113 1.00 95.12 92 PRO A N 1
ATOM 719 C CA . PRO A 1 92 ? -14.897 2.249 -3.765 1.00 95.12 92 PRO A CA 1
ATOM 720 C C . PRO A 1 92 ? -16.255 1.706 -3.295 1.00 95.12 92 PRO A C 1
ATOM 722 O O . PRO A 1 92 ? -16.814 0.811 -3.924 1.00 95.12 92 PRO A O 1
ATOM 725 N N . ARG A 1 93 ? -16.786 2.235 -2.189 1.00 92.19 93 ARG A N 1
ATOM 726 C CA . ARG A 1 93 ? -18.121 1.891 -1.665 1.00 92.19 93 ARG A CA 1
ATOM 727 C C . ARG A 1 93 ? -19.224 2.390 -2.580 1.00 92.19 93 ARG A C 1
ATOM 729 O O . ARG A 1 93 ? -20.257 1.745 -2.709 1.00 92.19 93 ARG A O 1
ATOM 736 N N . THR A 1 94 ? -19.003 3.554 -3.180 1.00 87.19 94 THR A N 1
ATOM 737 C CA . THR A 1 94 ? -19.945 4.204 -4.084 1.00 87.19 94 THR A CA 1
ATOM 738 C C . THR A 1 94 ? -19.239 4.581 -5.384 1.00 87.19 94 THR A C 1
ATOM 740 O O . THR A 1 94 ? -18.053 4.921 -5.392 1.00 87.19 94 THR A O 1
ATOM 743 N N . GLY A 1 95 ? -19.980 4.517 -6.491 1.00 79.50 95 GLY A N 1
ATOM 744 C CA . GLY A 1 95 ? -19.500 4.878 -7.826 1.00 79.50 95 GLY A CA 1
ATOM 745 C C . GLY A 1 95 ? -18.764 3.762 -8.577 1.00 79.50 95 GLY A C 1
ATOM 746 O O . GLY A 1 95 ? -18.546 2.666 -8.071 1.00 79.50 95 GLY A O 1
ATOM 747 N N . SER A 1 96 ? -18.381 4.064 -9.819 1.00 77.12 96 SER A N 1
ATOM 748 C CA . SER A 1 96 ? -17.753 3.140 -10.777 1.00 77.12 96 SER A CA 1
ATOM 749 C C . SER A 1 96 ? -16.217 3.175 -10.756 1.00 77.12 96 SER A C 1
ATOM 751 O O . SER A 1 96 ? -15.565 2.877 -11.758 1.00 77.12 96 SER A O 1
ATOM 753 N N . GLY A 1 97 ? -15.612 3.604 -9.646 1.00 87.25 97 GLY A N 1
ATOM 754 C CA . GLY A 1 97 ? -14.157 3.685 -9.546 1.00 87.25 97 GLY A CA 1
ATOM 755 C C . GLY A 1 97 ? -13.506 2.296 -9.560 1.00 87.25 97 GLY A C 1
ATOM 756 O O . GLY A 1 97 ? -14.010 1.355 -8.948 1.00 87.25 97 GLY A O 1
ATOM 757 N N . ALA A 1 98 ? -12.364 2.178 -10.239 1.00 93.56 98 ALA A N 1
ATOM 758 C CA . ALA A 1 98 ? -11.586 0.940 -10.266 1.00 93.56 98 ALA A CA 1
ATOM 759 C C . ALA A 1 98 ? -11.107 0.554 -8.850 1.00 93.56 98 ALA A C 1
ATOM 761 O O . ALA A 1 98 ? -10.725 1.444 -8.077 1.00 93.56 98 ALA A O 1
ATOM 762 N N . PRO A 1 99 ? -11.084 -0.745 -8.497 1.00 97.19 99 PRO A N 1
ATOM 763 C CA . PRO A 1 99 ? -10.487 -1.185 -7.249 1.00 97.19 99 PRO A CA 1
ATOM 764 C C . PRO A 1 99 ? -8.967 -0.949 -7.263 1.00 97.19 99 PRO A C 1
ATOM 766 O O . PRO A 1 99 ? -8.349 -0.772 -8.309 1.00 97.19 99 PRO A O 1
ATOM 769 N N . LEU A 1 100 ? -8.345 -0.923 -6.092 1.00 98.38 100 LEU A N 1
ATOM 770 C CA . LEU A 1 100 ? -6.935 -0.610 -5.907 1.00 98.38 100 LEU A CA 1
ATOM 771 C C . LEU A 1 100 ? -6.215 -1.779 -5.246 1.00 98.38 100 LEU A C 1
ATOM 773 O O . LEU A 1 100 ? -6.635 -2.251 -4.191 1.00 98.38 100 LEU A O 1
ATOM 777 N N . ALA A 1 101 ? -5.091 -2.186 -5.823 1.00 98.56 101 ALA A N 1
ATOM 778 C CA . ALA A 1 101 ? -4.099 -3.006 -5.145 1.00 98.56 101 ALA A CA 1
ATOM 779 C C . ALA A 1 101 ? -3.090 -2.064 -4.474 1.00 98.56 101 ALA A C 1
ATOM 781 O O . ALA A 1 101 ? -2.417 -1.292 -5.159 1.00 98.56 101 ALA A O 1
ATOM 782 N N . VAL A 1 102 ? -3.008 -2.088 -3.141 1.00 98.56 102 VAL A N 1
ATOM 783 C CA . VAL A 1 102 ? -2.296 -1.073 -2.351 1.00 98.56 102 VAL A CA 1
ATOM 784 C C . VA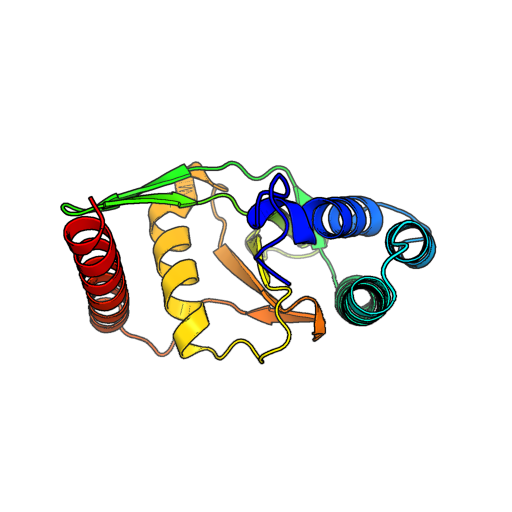L A 1 102 ? -1.107 -1.662 -1.607 1.00 98.56 102 VAL A C 1
ATOM 786 O O . VAL A 1 102 ? -1.255 -2.580 -0.798 1.00 98.56 102 VAL A O 1
ATOM 789 N N . VAL A 1 103 ? 0.073 -1.079 -1.805 1.00 98.25 103 VAL A N 1
ATOM 790 C CA . VAL A 1 103 ? 1.240 -1.295 -0.936 1.00 98.25 103 VAL A CA 1
ATOM 791 C C . VAL A 1 103 ? 1.286 -0.216 0.147 1.00 98.25 103 VAL A C 1
ATOM 793 O O . VAL A 1 103 ? 1.061 0.960 -0.127 1.00 98.25 103 VAL A O 1
ATOM 796 N N . LEU A 1 104 ? 1.584 -0.605 1.389 1.00 97.94 104 LEU A N 1
ATOM 797 C CA . LEU A 1 104 ? 1.745 0.337 2.496 1.00 97.94 104 LEU A CA 1
ATOM 798 C C . LEU A 1 104 ? 3.191 0.830 2.573 1.00 97.94 104 LEU A C 1
ATOM 800 O O . LEU A 1 104 ? 4.117 0.051 2.800 1.00 97.94 104 LEU A O 1
ATOM 804 N N . TYR A 1 105 ? 3.380 2.137 2.438 1.00 97.38 105 TYR A N 1
ATOM 805 C CA . TYR A 1 105 ? 4.647 2.806 2.686 1.00 97.38 105 TYR A CA 1
ATOM 806 C C . TYR A 1 105 ? 4.647 3.407 4.096 1.00 97.38 105 TYR A C 1
ATOM 808 O O . TYR A 1 105 ? 3.876 4.312 4.404 1.00 97.38 105 TYR A O 1
ATOM 816 N N . MET A 1 106 ? 5.505 2.877 4.971 1.00 95.75 106 MET A N 1
ATOM 817 C CA . MET A 1 106 ? 5.510 3.193 6.412 1.00 95.75 106 MET A CA 1
ATOM 818 C C . MET A 1 106 ? 6.797 3.887 6.891 1.00 95.75 106 MET A C 1
ATOM 820 O O . MET A 1 106 ? 6.955 4.184 8.079 1.00 95.75 106 MET A O 1
ATOM 824 N N . LYS A 1 107 ? 7.743 4.148 5.983 1.00 93.12 107 LYS A N 1
ATOM 825 C CA . LYS A 1 107 ? 9.040 4.747 6.327 1.00 93.12 107 LYS A CA 1
ATOM 826 C C . LYS A 1 107 ? 8.892 6.242 6.647 1.00 93.12 107 LYS A C 1
ATOM 828 O O . LYS A 1 107 ? 7.974 6.904 6.170 1.00 93.12 107 LYS A O 1
ATOM 833 N N . SER A 1 108 ? 9.808 6.775 7.455 1.00 91.81 108 SER A N 1
ATOM 834 C CA . SER A 1 108 ? 9.781 8.186 7.866 1.00 91.81 108 SER A CA 1
ATOM 835 C C . SER A 1 108 ? 9.987 9.178 6.712 1.00 91.81 108 SER A C 1
ATOM 837 O O . SER A 1 108 ? 9.211 10.137 6.655 1.00 91.81 108 SER A O 1
ATOM 839 N N . PRO A 1 109 ? 10.945 8.984 5.775 1.00 94.56 109 PRO A N 1
ATOM 840 C CA . PRO A 1 109 ? 11.117 9.887 4.636 1.00 94.56 109 PRO A CA 1
ATOM 841 C C . PRO A 1 109 ? 9.857 9.953 3.775 1.00 94.56 109 PRO A C 1
ATOM 843 O O . PRO A 1 109 ? 9.206 8.933 3.573 1.00 94.56 109 PRO A O 1
ATOM 846 N N . VAL A 1 110 ? 9.532 11.129 3.240 1.00 94.31 110 VAL A N 1
ATOM 847 C CA . VAL A 1 110 ? 8.376 11.298 2.346 1.00 94.31 110 VAL A CA 1
ATOM 848 C C . VAL A 1 110 ? 8.578 10.483 1.069 1.00 94.31 110 VAL A C 1
ATOM 850 O O . VAL A 1 110 ? 9.634 10.576 0.434 1.00 94.31 110 VAL A O 1
ATOM 853 N N . LEU A 1 111 ? 7.562 9.713 0.669 1.00 93.81 111 LEU A N 1
ATOM 854 C CA . LEU A 1 111 ? 7.591 9.006 -0.606 1.00 93.81 111 LEU A CA 1
ATOM 855 C C . LEU A 1 111 ? 7.381 9.991 -1.762 1.00 93.81 111 LEU A C 1
ATOM 857 O O . LEU A 1 111 ? 6.276 10.475 -2.007 1.00 93.81 111 LEU A O 1
ATOM 861 N N . ARG A 1 112 ? 8.458 10.283 -2.492 1.00 94.19 112 ARG A N 1
ATOM 862 C CA . ARG A 1 112 ? 8.393 11.101 -3.709 1.00 94.19 112 ARG A CA 1
ATOM 863 C C . ARG A 1 112 ? 7.736 10.325 -4.850 1.00 94.19 112 ARG A C 1
ATOM 865 O O . ARG A 1 112 ? 7.874 9.103 -4.937 1.00 94.19 112 ARG A O 1
ATOM 872 N N . GLN A 1 113 ? 7.057 11.037 -5.748 1.00 93.44 113 GLN A N 1
ATOM 873 C CA . GLN A 1 113 ? 6.313 10.424 -6.851 1.00 93.44 113 GLN A CA 1
ATOM 874 C C . GLN A 1 113 ? 7.225 9.620 -7.787 1.00 93.44 113 GLN A C 1
ATOM 876 O O . GLN A 1 113 ? 6.838 8.559 -8.266 1.00 93.44 113 GLN A O 1
ATOM 881 N N . GLU A 1 114 ? 8.447 10.095 -8.021 1.00 91.94 114 GLU A N 1
ATOM 882 C CA . GLU A 1 114 ? 9.450 9.429 -8.853 1.00 91.94 114 GLU A CA 1
ATOM 883 C C . GLU A 1 114 ? 9.793 8.047 -8.298 1.00 91.94 114 GLU A C 1
ATOM 885 O O . GLU A 1 114 ? 9.773 7.066 -9.035 1.00 91.94 114 GLU A O 1
ATOM 890 N N . ALA A 1 115 ? 10.026 7.966 -6.986 1.00 92.56 115 ALA A N 1
ATOM 891 C CA . ALA A 1 115 ? 10.307 6.709 -6.304 1.00 92.56 115 ALA A CA 1
ATOM 892 C C . ALA A 1 115 ? 9.071 5.797 -6.246 1.00 92.56 115 ALA A C 1
ATOM 894 O O . ALA A 1 115 ? 9.209 4.581 -6.329 1.00 92.56 115 ALA A O 1
ATOM 895 N N . ALA A 1 116 ? 7.864 6.364 -6.133 1.00 95.69 116 ALA A N 1
ATOM 896 C CA . ALA A 1 116 ? 6.616 5.603 -6.141 1.00 95.69 116 ALA A CA 1
ATOM 897 C C . ALA A 1 116 ? 6.305 4.989 -7.515 1.00 95.69 116 ALA A C 1
ATOM 899 O O . ALA A 1 116 ? 5.789 3.876 -7.591 1.00 95.69 116 ALA A O 1
ATOM 900 N N . ASN A 1 117 ? 6.613 5.695 -8.608 1.00 95.44 117 ASN A N 1
ATOM 901 C CA . ASN A 1 117 ? 6.262 5.270 -9.965 1.00 95.44 117 ASN A CA 1
ATOM 902 C C . ASN A 1 117 ? 6.857 3.907 -10.346 1.00 95.44 117 ASN A C 1
ATOM 904 O O . ASN A 1 117 ? 6.235 3.187 -11.118 1.00 95.44 117 ASN A O 1
ATOM 908 N N . ILE A 1 118 ? 8.018 3.545 -9.797 1.00 94.25 118 ILE A N 1
ATOM 909 C CA . ILE A 1 118 ? 8.719 2.287 -10.090 1.00 94.25 118 ILE A CA 1
ATOM 910 C C . ILE A 1 118 ? 7.899 1.074 -9.605 1.00 94.25 118 ILE A C 1
ATOM 912 O O . ILE A 1 118 ? 7.409 0.322 -10.450 1.00 94.25 118 ILE A O 1
ATOM 916 N N . PRO A 1 119 ? 7.636 0.895 -8.292 1.00 95.50 119 PRO A N 1
ATOM 917 C CA . PRO A 1 119 ? 6.776 -0.187 -7.816 1.00 95.50 119 PRO A CA 1
ATOM 918 C C . PRO A 1 119 ? 5.345 -0.093 -8.360 1.00 95.50 119 PRO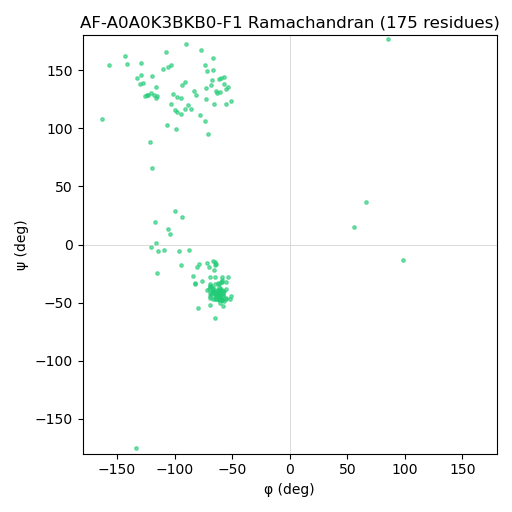 A C 1
ATOM 920 O O . PRO A 1 119 ? 4.744 -1.123 -8.649 1.00 95.50 119 PRO A O 1
ATOM 923 N N . LEU A 1 120 ? 4.800 1.113 -8.571 1.00 97.31 120 LEU A N 1
ATOM 924 C CA . LEU A 1 120 ? 3.474 1.282 -9.181 1.00 97.31 120 LEU A CA 1
ATOM 925 C C . LEU A 1 120 ? 3.420 0.749 -10.620 1.00 97.31 120 LEU A C 1
ATOM 927 O O . LEU A 1 120 ? 2.430 0.127 -11.008 1.00 97.31 120 LEU A O 1
ATOM 931 N N . TYR A 1 121 ? 4.471 0.969 -11.412 1.00 96.56 121 TYR A N 1
ATOM 932 C CA . TYR A 1 121 ? 4.570 0.439 -12.768 1.00 96.56 121 TYR A CA 1
ATOM 933 C C . TYR A 1 121 ? 4.738 -1.085 -12.760 1.00 96.56 121 TYR A C 1
ATOM 935 O O . TYR A 1 121 ? 4.029 -1.764 -13.500 1.00 96.56 121 TYR A O 1
ATOM 943 N N . MET A 1 122 ? 5.594 -1.630 -11.888 1.00 95.88 122 MET A N 1
ATOM 944 C CA . MET A 1 122 ? 5.759 -3.084 -11.745 1.00 95.88 122 MET A CA 1
ATOM 945 C C . MET A 1 122 ? 4.436 -3.759 -11.359 1.00 95.88 122 MET A C 1
ATOM 947 O O . MET A 1 122 ? 4.011 -4.708 -12.011 1.00 95.88 122 MET A O 1
ATOM 951 N N . MET A 1 123 ? 3.728 -3.215 -10.362 1.00 97.69 123 MET A N 1
ATOM 952 C CA . MET A 1 123 ? 2.397 -3.687 -9.964 1.00 97.69 123 MET A CA 1
ATOM 953 C C . MET A 1 123 ? 1.396 -3.626 -11.117 1.00 97.69 123 MET A C 1
ATOM 955 O O . MET A 1 123 ? 0.595 -4.541 -11.274 1.00 97.69 123 MET A O 1
ATOM 959 N N . ARG A 1 124 ? 1.431 -2.565 -11.934 1.00 96.50 124 ARG A N 1
ATOM 960 C CA . ARG A 1 124 ? 0.545 -2.428 -13.097 1.00 96.50 124 ARG A CA 1
ATOM 961 C C . ARG A 1 124 ? 0.739 -3.562 -14.105 1.00 96.50 124 ARG A C 1
ATOM 963 O O . ARG A 1 124 ? -0.247 -4.015 -14.671 1.00 96.50 124 ARG A O 1
ATOM 970 N N . GLN A 1 125 ? 1.972 -4.017 -14.323 1.00 96.12 125 GLN A N 1
ATOM 971 C CA . GLN A 1 125 ? 2.262 -5.084 -15.290 1.00 96.12 125 GLN A CA 1
ATOM 972 C C . GLN A 1 125 ? 1.727 -6.454 -14.859 1.00 96.12 125 GLN A C 1
ATOM 974 O O . GLN A 1 125 ? 1.378 -7.253 -15.718 1.00 96.12 125 GLN A O 1
ATOM 979 N N . VAL A 1 126 ? 1.602 -6.697 -13.553 1.00 97.44 126 VAL A N 1
ATOM 980 C CA . VAL A 1 126 ? 1.039 -7.942 -12.997 1.00 97.44 126 VAL A CA 1
ATOM 981 C C . VAL A 1 126 ? -0.373 -7.753 -12.430 1.00 97.44 126 VAL A C 1
ATOM 983 O O . VAL A 1 126 ? -0.882 -8.599 -11.703 1.00 97.44 126 VAL A O 1
ATOM 986 N N . MET A 1 127 ? -1.031 -6.630 -12.738 1.00 97.75 127 MET A N 1
ATOM 987 C CA . MET A 1 127 ? -2.338 -6.293 -12.168 1.00 97.75 127 MET A CA 1
ATOM 988 C C . MET A 1 127 ? -3.424 -7.354 -12.410 1.00 97.75 127 MET A C 1
ATOM 990 O O . MET A 1 127 ? -4.157 -7.622 -11.457 1.00 97.75 127 MET A O 1
ATOM 994 N N . PRO A 1 128 ? -3.527 -7.994 -13.598 1.00 96.88 128 PRO A N 1
ATOM 995 C CA . PRO A 1 128 ? -4.518 -9.051 -13.821 1.00 96.88 128 PRO A CA 1
ATOM 996 C C . PRO A 1 128 ? -4.425 -10.199 -12.807 1.00 96.88 128 PRO A C 1
ATOM 998 O O . PRO A 1 128 ? -5.450 -10.751 -12.409 1.00 96.88 128 PRO A O 1
ATOM 1001 N N . ASP A 1 129 ? -3.215 -10.502 -12.331 1.00 97.56 129 ASP A N 1
ATOM 1002 C CA . ASP A 1 129 ? -2.970 -11.547 -11.336 1.00 97.56 129 ASP A CA 1
ATOM 1003 C C . ASP A 1 129 ? -3.187 -11.057 -9.899 1.00 97.56 129 ASP A C 1
ATOM 1005 O O . ASP A 1 129 ? -3.536 -11.849 -9.024 1.00 97.56 129 ASP A O 1
ATOM 1009 N N . LEU A 1 130 ? -3.010 -9.755 -9.642 1.00 97.56 130 LEU A N 1
ATOM 1010 C CA . LEU A 1 130 ? -3.198 -9.139 -8.324 1.00 97.56 130 LEU A CA 1
ATOM 1011 C C . LEU A 1 130 ? -4.674 -8.886 -8.000 1.00 97.56 130 LEU A C 1
ATOM 1013 O O . LEU A 1 130 ? -5.162 -9.274 -6.932 1.00 97.56 130 LEU A O 1
ATOM 1017 N N . LEU A 1 131 ? -5.357 -8.163 -8.890 1.00 97.44 131 LEU A N 1
ATOM 1018 C CA . LEU A 1 131 ? -6.716 -7.666 -8.716 1.00 97.44 131 LEU A CA 1
ATOM 1019 C C . LEU A 1 131 ? -7.290 -7.272 -10.080 1.00 97.44 131 LEU A C 1
ATOM 1021 O O . LEU A 1 131 ? -6.896 -6.256 -10.653 1.00 97.44 131 LEU A O 1
ATOM 1025 N N . LEU A 1 132 ? -8.238 -8.069 -10.578 1.00 93.19 132 LEU A N 1
ATOM 1026 C CA . LEU A 1 132 ? -8.888 -7.833 -11.867 1.00 93.19 132 LEU A CA 1
ATOM 1027 C C . LEU A 1 132 ? -9.477 -6.414 -11.940 1.00 93.19 132 LEU A C 1
ATOM 1029 O O . LEU A 1 132 ? -10.076 -5.937 -10.972 1.00 93.19 132 LEU A O 1
ATOM 1033 N N . ASP A 1 133 ? -9.255 -5.747 -13.075 1.00 92.38 133 ASP A N 1
ATOM 1034 C CA . ASP A 1 133 ? -9.636 -4.351 -13.352 1.00 92.38 133 ASP A CA 1
ATOM 1035 C C . ASP A 1 133 ? -9.090 -3.322 -12.346 1.00 92.38 133 ASP A C 1
ATOM 1037 O O . ASP A 1 133 ? -9.549 -2.178 -12.274 1.00 92.38 133 ASP A O 1
ATOM 1041 N N . GLY A 1 134 ? -8.101 -3.724 -11.546 1.00 96.19 134 GLY A N 1
ATOM 1042 C CA . GLY A 1 134 ? -7.519 -2.906 -10.503 1.00 96.19 134 GLY A CA 1
ATOM 1043 C C . GLY A 1 134 ? -6.558 -1.838 -11.013 1.00 96.19 134 GLY A C 1
ATOM 1044 O O . GLY A 1 134 ? -6.089 -1.837 -12.152 1.00 96.19 134 GLY A O 1
ATOM 1045 N N . LYS A 1 135 ? -6.211 -0.914 -10.119 1.00 97.44 135 LYS A N 1
ATOM 1046 C CA . LYS A 1 135 ? -5.107 0.033 -10.294 1.00 97.44 135 LYS A CA 1
ATOM 1047 C C . LYS A 1 135 ? -4.075 -0.149 -9.192 1.00 97.44 135 LYS A C 1
ATOM 1049 O O . LYS A 1 135 ? -4.406 -0.430 -8.041 1.00 97.44 135 LYS A O 1
ATOM 1054 N N . ALA A 1 136 ? -2.811 0.048 -9.547 1.00 98.12 136 ALA A N 1
ATOM 1055 C CA . ALA A 1 136 ? -1.729 0.057 -8.578 1.00 98.12 136 ALA A CA 1
ATOM 1056 C C . ALA A 1 136 ? -1.785 1.343 -7.749 1.00 98.12 136 ALA A C 1
ATOM 1058 O O . ALA A 1 136 ? -1.930 2.437 -8.303 1.00 98.12 136 ALA A O 1
ATOM 1059 N N . ALA A 1 137 ? -1.636 1.205 -6.435 1.00 98.31 137 ALA A N 1
ATOM 1060 C CA . ALA A 1 137 ? -1.563 2.325 -5.516 1.00 98.31 137 ALA A CA 1
ATOM 1061 C C . ALA A 1 137 ? -0.540 2.075 -4.401 1.00 98.31 137 ALA A C 1
ATOM 1063 O O . ALA A 1 13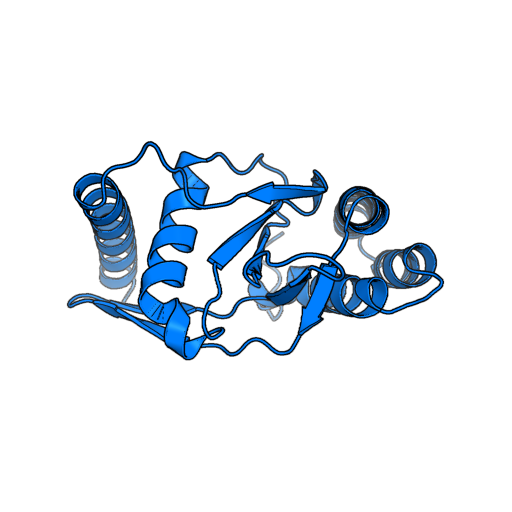7 ? -0.248 0.937 -4.025 1.00 98.31 137 ALA A O 1
ATOM 1064 N N . ILE A 1 138 ? -0.023 3.161 -3.834 1.00 98.56 138 ILE A N 1
ATOM 1065 C CA . ILE A 1 138 ? 0.786 3.139 -2.616 1.00 98.56 138 ILE A CA 1
ATOM 1066 C C . ILE A 1 138 ? 0.161 4.097 -1.617 1.00 98.56 138 ILE A C 1
ATOM 1068 O O . ILE A 1 138 ? -0.067 5.258 -1.934 1.00 98.56 138 ILE A O 1
ATOM 1072 N N . LEU A 1 139 ? -0.095 3.626 -0.403 1.00 98.25 139 LEU A N 1
ATOM 1073 C CA . LEU A 1 139 ? -0.514 4.482 0.699 1.00 98.25 139 LEU A CA 1
ATOM 1074 C C . LEU A 1 139 ? 0.723 4.881 1.506 1.00 98.25 139 LEU A C 1
ATOM 1076 O O . LEU A 1 139 ? 1.314 4.028 2.171 1.00 98.25 139 LEU A O 1
ATOM 1080 N N . ASP A 1 140 ? 1.106 6.160 1.475 1.00 97.75 140 ASP A N 1
ATOM 1081 C CA . ASP A 1 140 ? 2.008 6.724 2.484 1.00 97.75 140 ASP A CA 1
ATOM 1082 C C . ASP A 1 140 ? 1.225 6.812 3.792 1.00 97.75 140 ASP A C 1
ATOM 1084 O O . ASP A 1 140 ? 0.455 7.747 4.030 1.00 97.75 140 ASP A O 1
ATOM 1088 N N . VAL A 1 141 ? 1.390 5.780 4.621 1.00 98.12 141 VAL A N 1
ATOM 1089 C CA . VAL A 1 141 ? 0.598 5.581 5.835 1.00 98.12 141 VAL A CA 1
ATOM 1090 C C . VAL A 1 141 ? 0.793 6.746 6.782 1.00 98.12 141 VAL A C 1
ATOM 1092 O O . VAL A 1 141 ? -0.190 7.244 7.305 1.00 98.12 141 VAL A O 1
ATOM 1095 N N . ARG A 1 142 ? 2.027 7.238 6.957 1.00 97.00 142 ARG A N 1
ATOM 1096 C CA . ARG A 1 142 ? 2.309 8.341 7.889 1.00 97.00 142 ARG A CA 1
ATOM 1097 C C . ARG A 1 142 ? 1.581 9.614 7.499 1.00 97.00 142 ARG A C 1
ATOM 1099 O O . ARG A 1 142 ? 1.188 10.377 8.370 1.00 97.00 142 ARG A O 1
ATOM 1106 N N . ARG A 1 143 ? 1.385 9.870 6.208 1.00 96.75 143 ARG A N 1
ATOM 1107 C CA . ARG A 1 143 ? 0.695 11.079 5.732 1.00 96.75 143 ARG A CA 1
ATOM 1108 C C . ARG A 1 143 ? -0.796 10.836 5.497 1.00 96.75 143 ARG A C 1
ATOM 1110 O O . ARG A 1 143 ? -1.570 11.791 5.511 1.00 96.75 143 ARG A O 1
ATOM 1117 N N . GLY A 1 144 ? -1.207 9.577 5.379 1.00 97.00 144 GLY A N 1
ATOM 1118 C CA . GLY A 1 144 ? -2.555 9.199 4.972 1.00 97.00 144 GLY A CA 1
ATOM 1119 C C . GLY A 1 144 ? -2.831 9.614 3.527 1.00 97.00 144 GLY A C 1
ATOM 1120 O O . GLY A 1 144 ? -3.925 10.095 3.235 1.00 97.00 144 GLY A O 1
ATOM 1121 N N . ASP A 1 145 ? -1.811 9.515 2.668 1.00 96.25 145 ASP A N 1
ATOM 1122 C CA . ASP A 1 145 ? -1.821 10.003 1.287 1.00 96.25 145 ASP A CA 1
ATOM 1123 C C . ASP A 1 145 ? -1.700 8.840 0.299 1.00 96.25 145 ASP A C 1
ATOM 1125 O O . ASP A 1 145 ? -0.801 8.001 0.403 1.00 96.25 145 ASP A O 1
ATOM 1129 N N . LEU A 1 146 ? -2.624 8.785 -0.656 1.00 96.06 146 LEU A N 1
ATOM 1130 C CA . LEU A 1 146 ? -2.735 7.700 -1.617 1.00 96.06 146 LEU A CA 1
ATOM 1131 C C . LEU A 1 146 ? -2.103 8.122 -2.946 1.00 96.06 146 LEU A C 1
ATOM 1133 O O . LEU A 1 146 ? -2.588 9.012 -3.640 1.00 96.06 146 LEU A O 1
ATOM 1137 N N . ARG A 1 147 ? -1.029 7.436 -3.321 1.00 96.69 147 ARG A N 1
ATOM 1138 C CA . ARG A 1 147 ? -0.259 7.673 -4.539 1.00 96.69 147 ARG A CA 1
ATOM 1139 C C . ARG A 1 147 ? -0.683 6.696 -5.623 1.00 96.69 147 ARG A C 1
ATOM 1141 O O . ARG A 1 147 ? -0.643 5.483 -5.425 1.00 96.69 147 ARG A O 1
ATOM 1148 N N . LEU A 1 148 ? -1.036 7.237 -6.783 1.00 96.38 148 LEU A N 1
ATOM 1149 C CA . LEU A 1 148 ? -1.280 6.485 -8.012 1.00 96.38 148 LEU A CA 1
ATOM 1150 C C . LEU A 1 148 ? -0.134 6.710 -8.994 1.00 96.38 148 LEU A C 1
ATOM 1152 O O . LEU A 1 148 ? 0.683 7.620 -8.823 1.00 96.38 148 LEU A O 1
ATOM 1156 N N . LEU A 1 149 ? -0.065 5.869 -10.025 1.00 93.19 149 LEU A N 1
ATOM 1157 C CA . LEU A 1 149 ? 0.914 6.048 -11.091 1.00 93.19 149 LEU A CA 1
ATOM 1158 C C . LEU A 1 149 ? 0.681 7.401 -11.775 1.00 93.19 149 LEU A C 1
ATOM 1160 O O . LEU A 1 149 ? -0.449 7.736 -12.130 1.00 93.19 149 LEU A O 1
ATOM 1164 N N . SER A 1 150 ? 1.750 8.175 -11.956 1.00 87.81 150 SER A N 1
ATOM 1165 C CA . SER A 1 150 ? 1.659 9.478 -12.613 1.00 87.81 150 SER A CA 1
ATOM 1166 C C . SER A 1 150 ? 1.195 9.335 -14.066 1.00 87.81 150 SER A C 1
ATOM 1168 O O . SER A 1 150 ? 1.786 8.576 -14.833 1.00 87.81 150 SER A O 1
ATOM 1170 N N . SER A 1 151 ? 0.185 10.112 -14.464 1.00 81.38 151 SER A N 1
ATOM 1171 C CA . SER A 1 151 ? -0.300 10.192 -15.851 1.00 81.38 151 SER A CA 1
ATOM 1172 C C . SER A 1 151 ? 0.681 10.888 -16.802 1.00 81.38 151 SER A C 1
ATOM 1174 O O . SER A 1 151 ? 0.588 10.710 -18.011 1.00 81.38 151 SER A O 1
ATOM 1176 N N . HIS A 1 152 ? 1.632 11.668 -16.276 1.00 81.31 152 HIS A N 1
ATOM 1177 C CA . HIS A 1 152 ? 2.561 12.478 -17.074 1.00 81.31 152 HIS A CA 1
ATOM 1178 C C . HIS A 1 152 ? 3.837 11.734 -17.497 1.00 81.31 152 HIS A C 1
ATOM 1180 O O . HIS A 1 152 ? 4.678 12.290 -18.204 1.00 81.31 152 HIS A O 1
ATOM 1186 N N . ARG A 1 153 ? 4.037 10.490 -17.048 1.00 83.38 153 ARG A N 1
ATOM 1187 C CA . ARG A 1 153 ? 5.212 9.685 -17.405 1.00 83.38 153 ARG A CA 1
ATOM 1188 C C . ARG A 1 153 ? 4.885 8.803 -18.605 1.00 83.38 153 ARG A C 1
ATOM 1190 O O . ARG A 1 153 ? 3.940 8.020 -18.570 1.00 83.38 153 ARG A O 1
ATOM 1197 N N . THR A 1 154 ? 5.707 8.889 -19.648 1.00 87.75 154 THR A N 1
ATOM 1198 C CA . THR A 1 154 ? 5.610 7.963 -20.779 1.00 87.75 154 THR A CA 1
ATOM 1199 C C . THR A 1 154 ? 5.983 6.552 -20.337 1.00 87.75 154 THR A C 1
ATOM 1201 O O . THR A 1 154 ? 6.822 6.361 -19.452 1.00 87.75 154 THR A O 1
ATOM 1204 N N . GLN A 1 155 ? 5.392 5.550 -20.985 1.00 89.12 155 GLN A N 1
ATOM 1205 C CA . GLN A 1 155 ? 5.705 4.147 -20.724 1.00 89.12 155 GLN A CA 1
ATOM 1206 C C . GLN A 1 155 ? 7.206 3.853 -20.869 1.00 89.12 155 GLN A C 1
ATOM 1208 O O . GLN A 1 155 ? 7.794 3.295 -19.950 1.00 89.12 155 GLN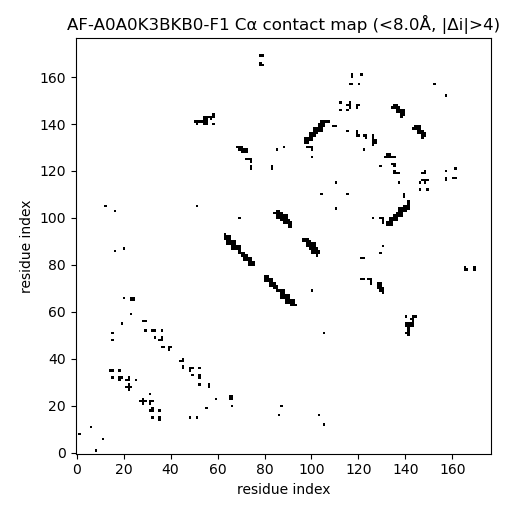 A O 1
ATOM 1213 N N . LYS A 1 156 ? 7.840 4.346 -21.942 1.00 91.25 156 LYS A N 1
ATOM 1214 C CA . LYS A 1 156 ? 9.287 4.200 -22.181 1.00 91.25 156 LYS A CA 1
ATOM 1215 C C . LYS A 1 156 ? 10.141 4.727 -21.021 1.00 91.25 156 LYS A C 1
ATOM 1217 O O . LYS A 1 156 ? 11.167 4.146 -20.688 1.00 91.25 156 LYS A O 1
ATOM 1222 N N . ARG A 1 157 ? 9.731 5.836 -20.393 1.00 91.75 157 ARG A N 1
ATOM 1223 C CA . ARG A 1 157 ? 10.463 6.409 -19.256 1.00 91.75 157 ARG A CA 1
ATOM 1224 C C . ARG A 1 157 ? 10.315 5.556 -17.999 1.00 91.75 157 ARG A C 1
ATOM 1226 O O . ARG A 1 157 ? 11.288 5.382 -17.282 1.00 91.75 157 ARG A O 1
ATOM 1233 N N . LEU A 1 158 ? 9.125 5.008 -17.760 1.00 92.81 158 LEU A N 1
ATOM 1234 C CA . LEU A 1 158 ? 8.884 4.100 -16.635 1.00 92.81 158 LEU A CA 1
ATOM 1235 C C . LEU A 1 158 ? 9.658 2.786 -16.796 1.00 92.81 158 LEU A C 1
AT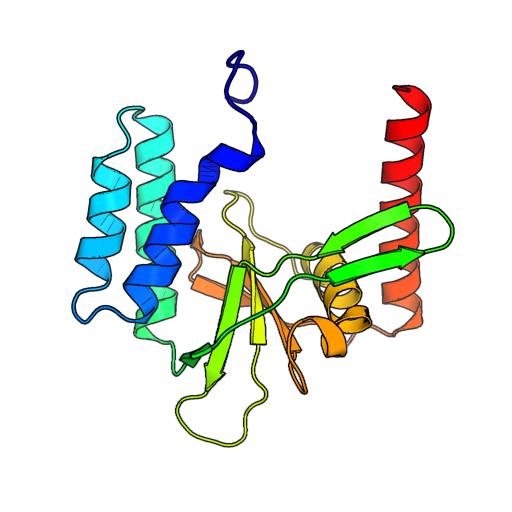OM 1237 O O . LEU A 1 158 ? 10.233 2.302 -15.829 1.00 92.81 158 LEU A O 1
ATOM 1241 N N . GLU A 1 159 ? 9.727 2.253 -18.016 1.00 93.00 159 GLU A N 1
ATOM 1242 C CA . GLU A 1 159 ? 10.535 1.071 -18.341 1.00 93.00 159 GLU A CA 1
ATOM 1243 C C . GLU A 1 159 ? 12.021 1.318 -18.085 1.00 93.00 159 GLU A C 1
ATOM 1245 O O . GLU A 1 159 ? 12.675 0.489 -17.457 1.00 93.00 159 GLU A O 1
ATOM 1250 N N . ALA A 1 160 ? 12.541 2.477 -18.499 1.00 93.31 160 ALA A N 1
ATOM 1251 C CA . ALA A 1 160 ? 13.924 2.859 -18.228 1.00 93.31 160 ALA A CA 1
ATOM 1252 C C . ALA A 1 160 ? 14.203 3.024 -16.722 1.00 93.31 160 ALA A C 1
ATOM 1254 O O . ALA A 1 160 ? 15.219 2.527 -16.236 1.00 93.31 160 ALA A O 1
ATOM 1255 N N . ASP A 1 161 ? 13.298 3.672 -15.976 1.00 93.44 161 ASP A N 1
ATOM 1256 C CA . ASP A 1 161 ? 13.422 3.845 -14.521 1.00 93.44 161 ASP A CA 1
ATOM 1257 C C . ASP A 1 161 ? 13.454 2.471 -13.807 1.00 93.44 161 ASP A C 1
ATOM 1259 O O . ASP A 1 161 ? 14.288 2.237 -12.929 1.00 93.44 161 ASP A O 1
ATOM 1263 N N . VAL A 1 162 ? 12.587 1.532 -14.212 1.00 93.75 162 VAL A N 1
ATOM 1264 C CA . VAL A 1 162 ? 12.558 0.158 -13.678 1.00 93.75 162 VAL A CA 1
ATOM 1265 C C . VAL A 1 162 ? 13.823 -0.609 -14.055 1.00 93.75 162 VAL A C 1
ATOM 1267 O O . VAL A 1 162 ? 14.439 -1.209 -13.177 1.00 93.75 162 VAL A O 1
ATOM 1270 N N . ALA A 1 163 ? 14.250 -0.561 -15.320 1.00 93.19 163 ALA A N 1
ATOM 1271 C CA . ALA A 1 163 ? 15.467 -1.229 -15.777 1.00 93.19 163 ALA A CA 1
ATOM 1272 C C . ALA A 1 163 ? 16.702 -0.754 -14.997 1.00 93.19 163 ALA A C 1
ATOM 1274 O O . ALA A 1 163 ? 17.508 -1.576 -14.571 1.00 93.19 163 ALA A O 1
ATOM 1275 N N . GLY A 1 164 ? 16.812 0.552 -14.728 1.00 93.00 164 GLY A N 1
ATOM 1276 C CA . GLY A 1 164 ? 17.892 1.108 -13.912 1.00 93.00 164 GLY A CA 1
ATOM 1277 C C . GLY A 1 164 ? 17.906 0.567 -12.478 1.00 93.00 164 GLY A C 1
ATOM 1278 O O . GLY A 1 164 ? 18.966 0.202 -11.967 1.00 93.00 164 GLY A O 1
ATOM 1279 N N . VAL A 1 165 ? 16.738 0.460 -11.831 1.00 92.38 165 VAL A N 1
ATOM 1280 C CA . VAL A 1 165 ? 16.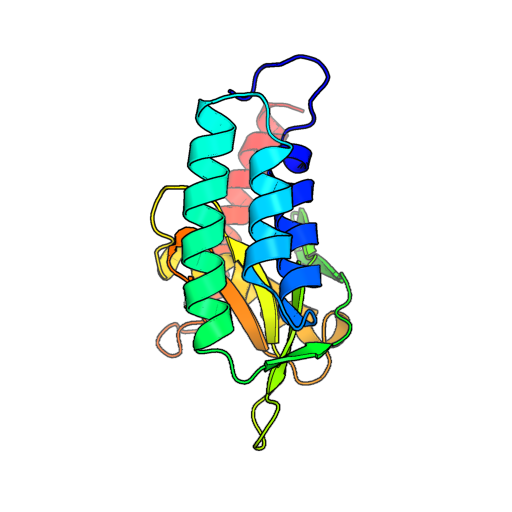636 -0.120 -10.478 1.00 92.38 165 VAL A CA 1
ATOM 1281 C C . VAL A 1 165 ? 16.970 -1.606 -10.473 1.00 92.38 165 VAL A C 1
ATOM 1283 O O . VAL A 1 165 ? 17.686 -2.054 -9.576 1.00 92.38 165 VAL A O 1
ATOM 1286 N N . VAL A 1 166 ? 16.493 -2.367 -11.461 1.00 93.12 166 VAL A N 1
ATOM 1287 C CA . VAL A 1 166 ? 16.806 -3.797 -11.560 1.00 93.12 166 VAL A CA 1
ATOM 1288 C C . VAL A 1 166 ? 18.297 -4.006 -11.793 1.00 93.12 166 VAL A C 1
ATOM 1290 O O . VAL A 1 166 ? 18.904 -4.770 -11.052 1.00 93.12 166 VAL A O 1
ATOM 1293 N N . ALA A 1 167 ? 18.911 -3.276 -12.724 1.00 93.06 167 ALA A N 1
ATOM 1294 C CA . ALA A 1 167 ? 20.346 -3.371 -12.981 1.00 93.06 167 ALA A CA 1
ATOM 1295 C C . ALA A 1 167 ? 21.170 -3.059 -11.721 1.00 93.06 167 ALA A C 1
ATOM 1297 O O . ALA A 1 167 ? 22.107 -3.788 -11.394 1.00 93.06 167 ALA A O 1
ATOM 1298 N N . HIS A 1 168 ? 20.791 -2.019 -10.968 1.00 91.69 168 HIS A N 1
ATOM 1299 C CA . HIS A 1 168 ? 21.441 -1.681 -9.702 1.00 91.69 168 HIS A CA 1
ATOM 1300 C C . HIS A 1 168 ? 21.297 -2.797 -8.656 1.00 91.69 168 HIS A C 1
ATOM 1302 O O . HIS A 1 168 ? 22.281 -3.191 -8.031 1.00 91.69 168 HIS A O 1
ATOM 1308 N N . TRP A 1 169 ? 20.088 -3.339 -8.488 1.00 90.00 169 TRP A N 1
ATOM 1309 C CA . TRP A 1 169 ? 19.823 -4.444 -7.566 1.00 90.00 169 TRP A CA 1
ATOM 1310 C C . TRP A 1 169 ? 20.612 -5.703 -7.940 1.00 90.00 169 TRP A C 1
ATOM 1312 O O . TRP A 1 169 ? 21.283 -6.291 -7.092 1.00 90.00 169 TRP A O 1
ATOM 1322 N N . THR A 1 170 ? 20.584 -6.086 -9.215 1.00 90.25 170 THR A N 1
ATOM 1323 C CA . THR A 1 170 ? 21.320 -7.232 -9.755 1.00 90.25 170 THR A CA 1
ATOM 1324 C C . THR A 1 170 ? 22.827 -7.059 -9.571 1.00 90.25 170 THR A C 1
ATOM 1326 O O . THR A 1 170 ? 23.505 -8.016 -9.205 1.00 90.25 170 THR A O 1
ATOM 1329 N N . ALA A 1 171 ? 23.364 -5.850 -9.767 1.00 91.50 171 ALA A N 1
ATOM 1330 C CA . ALA A 1 171 ? 24.778 -5.561 -9.537 1.00 91.50 171 ALA A CA 1
ATOM 1331 C C . ALA A 1 171 ? 25.180 -5.753 -8.065 1.00 91.50 171 ALA A C 1
ATOM 1333 O O . ALA A 1 171 ? 26.211 -6.368 -7.802 1.00 91.50 171 ALA A O 1
ATOM 1334 N N . ILE A 1 172 ? 24.354 -5.294 -7.114 1.00 90.56 172 ILE A N 1
ATOM 1335 C CA . ILE A 1 172 ? 24.592 -5.521 -5.680 1.00 90.56 172 ILE A CA 1
ATOM 1336 C C . ILE A 1 172 ? 24.613 -7.020 -5.378 1.00 90.56 172 ILE A C 1
ATOM 1338 O O . ILE A 1 172 ? 25.566 -7.495 -4.770 1.00 90.56 172 ILE A O 1
ATOM 1342 N N . TRP A 1 173 ? 23.599 -7.769 -5.822 1.00 87.12 173 TRP A N 1
ATOM 1343 C CA . TRP A 1 173 ? 23.515 -9.205 -5.543 1.00 87.12 173 TRP A CA 1
ATOM 1344 C C . TRP A 1 173 ? 24.660 -9.999 -6.152 1.00 87.12 173 TRP A C 1
ATOM 1346 O O . TRP A 1 173 ? 25.193 -10.879 -5.491 1.00 87.12 173 TRP A O 1
ATOM 1356 N N . ARG A 1 174 ? 25.087 -9.661 -7.372 1.00 88.81 174 ARG A N 1
ATOM 1357 C CA . ARG A 1 174 ? 26.260 -10.285 -7.998 1.00 88.81 174 ARG A CA 1
ATOM 1358 C C . ARG A 1 174 ? 27.564 -9.983 -7.264 1.00 88.81 174 ARG A C 1
ATOM 1360 O O . ARG A 1 174 ? 28.487 -10.773 -7.365 1.00 88.81 174 ARG A O 1
ATOM 1367 N N . ALA A 1 175 ? 27.659 -8.849 -6.574 1.00 90.19 175 ALA A N 1
ATOM 1368 C CA . ALA A 1 175 ? 28.858 -8.481 -5.828 1.00 90.19 175 ALA A CA 1
ATOM 1369 C C . ALA A 1 175 ? 28.955 -9.167 -4.453 1.00 90.19 175 ALA A C 1
ATOM 1371 O O . ALA A 1 175 ? 30.037 -9.187 -3.873 1.00 90.19 175 ALA A O 1
ATOM 1372 N N . ILE A 1 176 ? 27.839 -9.678 -3.919 1.00 89.38 176 ILE A N 1
ATOM 1373 C CA . ILE A 1 176 ? 27.774 -10.307 -2.586 1.00 89.38 176 ILE A CA 1
ATOM 1374 C C . ILE A 1 176 ? 27.456 -11.809 -2.620 1.00 89.38 176 ILE A C 1
ATOM 1376 O O . ILE A 1 176 ? 27.422 -12.427 -1.557 1.00 89.38 176 ILE A O 1
ATOM 1380 N N . ALA A 1 177 ? 27.160 -12.363 -3.798 1.00 73.50 177 ALA A N 1
ATOM 1381 C CA . ALA A 1 177 ? 26.975 -13.796 -4.031 1.00 73.50 177 ALA A CA 1
ATOM 1382 C C . ALA A 1 177 ? 28.321 -14.468 -4.315 1.00 73.50 177 ALA A C 1
ATOM 1384 O O . ALA A 1 177 ? 28.497 -15.610 -3.839 1.00 73.50 177 ALA A O 1
#

Secondary structure (DSSP, 8-state):
----TT--GGGTTHHHHHHHHHHTT-SSHHHHHHHHHHT--SHHHHHHHHHHHHHHHHHHTT--EEEE----EEEE-SS-EEEE--SEEEEESSSSPPPEEEEEE--SS---HHHHHHHHHHHHHTHHHHSTT-EEEEEETTTTEEEE--TTS-HHHHHHHHHHHHHHHHHHHHHH-

Radius of gyration: 17.16 Å; Cα contacts (8 Å, |Δi|>4): 258; chains: 1; bounding box: 49×26×47 Å

Foldseek 3Di:
DCPDPPDDPVCLCVLVLVLLLCLLVDPCSLVSLVVSLVPDPDPVSSVLSVLLSVLSCLLSVPDQWHWDDWDWDWQDDPQDIDIRDQSTWIDGNDDDDAIEREHEDSDPDDDDLLNVQQSQVSCVVCVCVTPPSYHYWYQPSSNSDIHGHDPPDDPVRSVVSNVVVSVVVSVVVVVVD

Mean predicted aligned error: 4.96 Å

Nearest PDB structures (foldseek):
  6ppu-assembly1_A  TM=5.355E-01  e=3.097E-02  Mycolicibacterium smegmatis
  4ic1-assembly1_D  TM=3.616E-01  e=3.957E-01  Saccharolobus solfataricus P2
  8j07-assembly1_11  TM=5.207E-01  e=9.560E+00  Homo sapiens
  6o4g-assembly2_H  TM=2.058E-01  e=7.332E+00  Homo sapiens